Protein AF-A0A3M7BZ12-F1 (afdb_monomer_lite)

Foldseek 3Di:
DAFDDLVNLVVVLCQQCVDDPPPDDDDDPPDDDDDPDDDPPDPDDDDDDDDDDDDDDDDDDDDDDDPDPPPDPQDPDPPLDDDDPPDPADDAEEDPAADAAQDAEDPPPALPDDPDDPVRVVVCVVDPVNVVVVVVVVVVVPVPPPCPQVVCCVHPNSDNHDYDPDDDRSVRHHYHYKYKDFDLDPPDDQQDDDSVRRSRIDIVSVVCPSAAEAEQEEADPVSVVVSCVVDVVDVSNVVSCVVNVVHYDYHYDHDDPDPVVVVVCSVPVSVVVVVVPDD

pLDDT: mean 74.22, std 17.71, range [30.58, 94.88]

Structure (mmCIF, N/CA/C/O backbone):
data_AF-A0A3M7BZ12-F1
#
_entry.id   AF-A0A3M7BZ12-F1
#
loop_
_atom_site.group_PDB
_atom_site.id
_atom_site.type_symbol
_atom_site.label_atom_id
_atom_site.label_alt_id
_atom_site.label_comp_id
_atom_site.label_asym_id
_atom_site.label_entity_id
_atom_site.label_seq_id
_atom_site.pdbx_PDB_ins_code
_atom_site.Cartn_x
_atom_site.Cartn_y
_atom_site.Cartn_z
_atom_site.occupancy
_atom_site.B_iso_or_equiv
_atom_site.auth_seq_id
_atom_site.auth_comp_id
_atom_site.auth_asym_id
_atom_site.auth_atom_id
_atom_site.pdbx_PDB_model_num
ATOM 1 N N . MET A 1 1 ? -22.158 12.353 5.837 1.00 47.50 1 MET A N 1
ATOM 2 C CA . MET A 1 1 ? -23.001 11.159 5.522 1.00 47.50 1 MET A CA 1
ATOM 3 C C . MET A 1 1 ? -23.156 10.410 6.840 1.00 47.50 1 MET A C 1
ATOM 5 O O . MET A 1 1 ? -22.249 10.512 7.644 1.00 47.50 1 MET A O 1
ATOM 9 N N . LYS A 1 2 ? -24.249 9.694 7.149 1.00 61.34 2 LYS A N 1
ATOM 10 C CA . LYS A 1 2 ? -24.295 8.999 8.455 1.00 61.34 2 LYS A CA 1
ATOM 11 C C . LYS A 1 2 ? -23.168 7.961 8.545 1.00 61.34 2 LYS A C 1
ATOM 13 O O . LYS A 1 2 ? -23.045 7.116 7.660 1.00 61.34 2 LYS A O 1
ATOM 18 N N . ALA A 1 3 ? -22.378 8.051 9.610 1.00 69.38 3 ALA A N 1
ATOM 19 C CA . ALA A 1 3 ? -21.356 7.086 9.985 1.00 69.38 3 ALA A CA 1
ATOM 20 C C . ALA A 1 3 ? -21.934 5.652 10.022 1.00 69.38 3 ALA A C 1
ATOM 22 O O . ALA A 1 3 ? -23.037 5.462 10.549 1.00 69.38 3 ALA A O 1
ATOM 23 N N . PRO A 1 4 ? -21.250 4.636 9.458 1.00 80.25 4 PRO A N 1
ATOM 24 C CA . PRO A 1 4 ? -21.702 3.252 9.558 1.00 80.25 4 PRO A CA 1
ATOM 25 C C . PRO A 1 4 ? -21.693 2.792 11.020 1.00 80.25 4 PRO A C 1
ATOM 27 O O . PRO A 1 4 ? -20.746 3.049 11.758 1.00 80.25 4 PRO A O 1
ATOM 30 N N . SER A 1 5 ? -22.750 2.090 11.431 1.00 81.19 5 SER A N 1
ATOM 31 C CA . SER A 1 5 ? -22.861 1.562 12.791 1.00 81.19 5 SER A CA 1
ATOM 32 C C . SER A 1 5 ? -21.913 0.369 13.016 1.00 81.19 5 SER A C 1
ATOM 34 O O . SER A 1 5 ? -21.547 -0.318 12.051 1.00 81.19 5 SER A O 1
ATOM 36 N N . PRO A 1 6 ? -21.583 0.038 14.280 1.00 78.38 6 PRO A N 1
ATOM 37 C CA . PRO A 1 6 ? -20.809 -1.160 14.611 1.00 78.38 6 PRO A CA 1
ATOM 38 C C . PRO A 1 6 ? -21.401 -2.449 14.036 1.00 78.38 6 PRO A C 1
ATOM 40 O O . PRO A 1 6 ? -20.679 -3.322 13.554 1.00 78.38 6 PRO A O 1
ATOM 43 N N . LEU A 1 7 ? -22.733 -2.562 14.033 1.00 83.81 7 LEU A N 1
ATOM 44 C CA . LEU A 1 7 ? -23.439 -3.705 13.456 1.00 83.81 7 LEU A CA 1
ATOM 45 C C . LEU A 1 7 ? -23.235 -3.790 11.944 1.00 83.81 7 LEU A C 1
ATOM 47 O O . LEU A 1 7 ? -23.006 -4.882 11.432 1.00 83.81 7 LEU A O 1
ATOM 51 N N . THR A 1 8 ? -23.256 -2.656 11.239 1.00 84.31 8 THR A N 1
ATOM 52 C CA . THR A 1 8 ? -22.974 -2.615 9.799 1.00 84.31 8 THR A CA 1
ATOM 53 C C . THR A 1 8 ? -21.550 -3.082 9.507 1.00 84.31 8 THR A C 1
ATOM 55 O O . THR A 1 8 ? -21.347 -3.878 8.595 1.00 84.31 8 THR A O 1
ATOM 58 N N . LEU A 1 9 ? -20.562 -2.654 10.298 1.00 84.00 9 LEU A N 1
ATOM 59 C CA . LEU A 1 9 ? -19.168 -3.079 10.126 1.00 84.00 9 LEU A CA 1
ATOM 60 C C . LEU A 1 9 ? -18.967 -4.564 10.449 1.00 84.00 9 LEU A C 1
ATOM 62 O O . LEU A 1 9 ? -18.253 -5.259 9.727 1.00 84.00 9 LEU A O 1
ATOM 66 N N . ARG A 1 10 ? -19.637 -5.080 11.486 1.00 83.31 10 ARG A N 1
ATOM 67 C CA . ARG A 1 10 ? -19.644 -6.518 11.804 1.00 83.31 10 ARG A CA 1
ATOM 68 C C . ARG A 1 10 ? -20.321 -7.339 10.714 1.00 83.31 10 ARG A C 1
ATOM 70 O O . ARG A 1 10 ? -19.798 -8.388 10.355 1.00 83.31 10 ARG A O 1
ATOM 77 N N . ALA A 1 11 ? -21.426 -6.850 10.155 1.00 83.25 11 ALA A N 1
ATOM 78 C CA . ALA A 1 11 ? -22.093 -7.485 9.025 1.00 83.25 11 ALA A CA 1
ATOM 79 C C . ALA A 1 11 ? -21.182 -7.509 7.791 1.00 83.25 11 ALA A C 1
ATOM 81 O O . ALA A 1 11 ? -21.027 -8.557 7.175 1.00 83.25 11 ALA A O 1
ATOM 82 N N . LEU A 1 12 ? -20.509 -6.397 7.472 1.00 83.62 12 LEU A N 1
ATOM 83 C CA . LEU A 1 12 ? -19.523 -6.350 6.387 1.00 83.62 12 LEU A CA 1
ATOM 84 C C . LEU A 1 12 ? -18.381 -7.346 6.612 1.00 83.62 12 LEU A C 1
ATOM 86 O O . LEU A 1 12 ? -18.022 -8.077 5.693 1.00 83.62 12 LEU A O 1
ATOM 90 N N . ARG A 1 13 ? -17.847 -7.422 7.836 1.00 82.94 13 ARG A N 1
ATOM 91 C CA . ARG A 1 13 ? -16.830 -8.414 8.200 1.00 82.94 13 ARG A CA 1
ATOM 92 C C . ARG A 1 13 ? -17.346 -9.844 8.012 1.00 82.94 13 ARG A C 1
ATOM 94 O O . ARG A 1 13 ? -16.639 -10.642 7.414 1.00 82.94 13 ARG A O 1
ATOM 101 N N . ALA A 1 14 ? -18.550 -10.156 8.488 1.00 81.50 14 ALA A N 1
ATOM 102 C CA . ALA A 1 14 ? -19.138 -11.494 8.402 1.00 81.50 14 ALA A CA 1
ATOM 103 C C . ALA A 1 14 ? -19.461 -11.920 6.959 1.00 81.50 14 ALA A C 1
ATOM 105 O O . ALA A 1 14 ? -19.324 -13.090 6.625 1.00 81.50 14 ALA A O 1
ATOM 106 N N . LEU A 1 15 ? -19.851 -10.976 6.094 1.00 78.62 15 LEU A N 1
ATOM 107 C CA . LEU A 1 15 ? -20.085 -11.242 4.670 1.00 78.62 15 LEU A CA 1
ATOM 108 C C . LEU A 1 15 ? -18.802 -11.617 3.919 1.00 78.62 15 LEU A C 1
ATOM 110 O O . LEU A 1 15 ? -18.866 -12.358 2.945 1.00 78.62 15 LEU A O 1
ATOM 114 N N . VAL A 1 16 ? -17.658 -11.069 4.337 1.00 74.06 16 VAL A N 1
ATOM 115 C CA . VAL A 1 16 ? -16.357 -11.309 3.691 1.00 74.06 16 VAL A CA 1
ATOM 116 C C . VAL A 1 16 ? -15.634 -12.503 4.314 1.00 74.06 16 VAL A C 1
ATOM 118 O O . VAL A 1 16 ? -14.997 -13.275 3.607 1.00 74.06 16 VAL A O 1
ATOM 121 N N . TYR A 1 17 ? -15.735 -12.661 5.632 1.00 71.44 17 TYR A N 1
ATOM 122 C CA . TYR A 1 17 ? -15.081 -13.715 6.397 1.00 71.44 17 TYR A CA 1
ATOM 123 C C . TYR A 1 17 ? -16.142 -14.608 7.040 1.00 71.44 17 TYR A C 1
ATOM 125 O O . TYR A 1 17 ? -16.476 -14.438 8.214 1.00 71.44 17 TYR A O 1
ATOM 133 N N . THR A 1 18 ? -16.672 -15.552 6.265 1.00 67.19 18 THR A N 1
ATOM 134 C CA . THR A 1 18 ? -17.693 -16.505 6.731 1.00 67.19 18 THR A CA 1
ATOM 135 C C . THR A 1 18 ? -17.151 -17.497 7.761 1.00 67.19 18 THR A C 1
ATOM 137 O O . THR A 1 18 ? -17.911 -17.989 8.590 1.00 67.19 18 THR A O 1
ATOM 140 N N . ASP A 1 19 ? -15.835 -17.733 7.750 1.00 57.03 19 ASP A N 1
ATOM 141 C CA . ASP A 1 19 ? -15.213 -18.881 8.424 1.00 57.03 19 ASP A CA 1
ATOM 142 C C . ASP A 1 19 ? -14.366 -18.500 9.650 1.00 57.03 19 ASP A C 1
ATOM 144 O O . ASP A 1 19 ? -13.760 -19.365 10.283 1.00 57.03 19 ASP A O 1
ATOM 148 N N . LEU A 1 20 ? -14.282 -17.213 10.013 1.00 51.22 20 LEU A N 1
ATOM 149 C CA . LEU A 1 20 ? -13.516 -16.819 11.198 1.00 51.22 20 LEU A CA 1
ATOM 150 C C . LEU A 1 20 ? -14.304 -17.163 12.471 1.00 51.22 20 LEU A C 1
ATOM 152 O O . LEU A 1 20 ? -15.417 -16.656 12.636 1.00 51.22 20 LEU A O 1
ATOM 156 N N . PRO A 1 21 ? -13.734 -17.946 13.408 1.00 46.47 21 PRO A N 1
ATOM 157 C CA . PRO A 1 21 ? -14.383 -18.219 14.679 1.00 46.47 21 PRO A CA 1
ATOM 158 C C . PRO A 1 21 ? -14.509 -16.903 15.445 1.00 46.47 21 PRO A C 1
ATOM 160 O O . PRO A 1 21 ? -13.528 -16.320 15.909 1.00 46.47 21 PRO A O 1
ATOM 163 N N . THR A 1 22 ? -15.732 -16.398 15.556 1.00 47.81 22 THR A N 1
ATOM 164 C CA . THR A 1 22 ? -16.053 -15.292 16.447 1.00 47.81 22 THR A CA 1
ATOM 165 C C . THR A 1 22 ? -15.786 -15.759 17.873 1.00 47.81 22 THR A C 1
ATOM 167 O O . THR A 1 22 ? -16.507 -16.591 18.419 1.00 47.81 22 THR A O 1
ATOM 170 N N . THR A 1 23 ? -14.744 -15.215 18.501 1.00 49.03 23 THR A N 1
ATOM 171 C CA . THR A 1 23 ? -14.513 -15.301 19.946 1.00 49.03 23 THR A CA 1
ATOM 172 C C . THR A 1 23 ? -15.589 -14.504 20.680 1.00 49.03 23 THR A C 1
ATOM 174 O O . THR A 1 23 ? -15.371 -13.417 21.203 1.00 49.03 23 THR A O 1
ATOM 177 N N . SER A 1 24 ? -16.802 -15.036 20.690 1.00 44.50 24 SER A N 1
ATOM 178 C CA . SER A 1 24 ? -17.831 -14.686 21.652 1.00 44.50 24 SER A CA 1
ATOM 179 C C . SER A 1 24 ? -18.743 -15.890 21.780 1.00 44.50 24 SER A C 1
ATOM 181 O O . SER A 1 24 ? -19.452 -16.277 20.854 1.00 44.50 24 SER A O 1
ATOM 183 N N . SER A 1 25 ? -18.652 -16.525 22.940 1.00 48.59 25 SER A N 1
ATOM 184 C CA . SER A 1 25 ? -19.522 -17.598 23.377 1.00 48.59 25 SER A CA 1
ATOM 185 C C . SER A 1 25 ? -20.992 -17.259 23.119 1.00 48.59 25 SER A C 1
ATOM 187 O O . SER A 1 25 ? -21.563 -16.397 23.786 1.00 48.59 25 SER A O 1
ATOM 189 N N . ARG A 1 26 ? -21.604 -17.985 22.189 1.00 34.94 26 ARG A N 1
ATOM 190 C CA . ARG A 1 26 ? -22.869 -18.707 22.365 1.00 34.94 26 ARG A CA 1
ATOM 191 C C . ARG A 1 26 ? -23.028 -19.596 21.143 1.00 34.94 26 ARG A C 1
ATOM 193 O O . ARG A 1 26 ? -23.196 -19.118 20.028 1.00 34.94 26 ARG A O 1
ATOM 200 N N . GLN A 1 27 ? -22.914 -20.897 21.378 1.00 43.47 27 GLN A N 1
ATOM 201 C CA . GLN A 1 27 ? -23.307 -21.926 20.432 1.00 43.47 27 GLN A CA 1
ATOM 202 C C . GLN A 1 27 ? -24.746 -21.647 19.988 1.00 43.47 27 GLN A C 1
ATOM 204 O O . GLN A 1 27 ? -25.691 -21.903 20.726 1.00 43.47 27 GLN A O 1
ATOM 209 N N . CYS A 1 28 ? -24.901 -21.133 18.777 1.00 30.58 28 CYS A N 1
ATOM 210 C CA . CYS A 1 28 ? -26.073 -21.398 17.968 1.00 30.58 28 CYS A CA 1
ATOM 211 C C . CYS A 1 28 ? -25.547 -22.096 16.722 1.00 30.58 28 CYS A C 1
ATOM 213 O O . CYS A 1 28 ? -24.972 -21.469 15.836 1.00 30.58 28 CYS A O 1
ATOM 215 N N . LEU A 1 29 ? -25.707 -23.417 16.708 1.00 41.47 29 LEU A N 1
ATOM 216 C CA . LEU A 1 29 ? -25.676 -24.228 15.502 1.00 41.47 29 LEU A CA 1
ATOM 217 C C . LEU A 1 29 ? -26.678 -23.622 14.515 1.00 41.47 29 LEU A C 1
ATOM 219 O O . LEU A 1 29 ? -27.877 -23.868 14.616 1.00 41.47 29 LEU A O 1
ATOM 223 N N . ILE A 1 30 ? -26.201 -22.810 13.578 1.00 39.38 30 ILE A N 1
ATOM 224 C CA . ILE A 1 30 ? -26.959 -22.518 12.368 1.00 39.38 30 ILE A CA 1
ATOM 225 C C . ILE A 1 30 ? -26.304 -23.347 11.284 1.00 39.38 30 ILE A C 1
ATOM 227 O O . ILE A 1 30 ? -25.284 -22.986 10.703 1.00 39.38 30 ILE A O 1
ATOM 231 N N . ASN A 1 31 ? -26.895 -24.521 11.098 1.00 35.16 31 ASN A N 1
ATOM 232 C CA . ASN A 1 31 ? -26.614 -25.406 9.993 1.00 35.16 31 ASN A CA 1
ATOM 233 C C . ASN A 1 31 ? -26.636 -24.620 8.682 1.00 35.16 31 ASN A C 1
ATOM 235 O O . ASN A 1 31 ? -27.568 -23.875 8.377 1.00 35.16 31 ASN A O 1
ATOM 239 N N . HIS A 1 32 ? -25.594 -24.859 7.900 1.00 47.25 32 HIS A N 1
ATOM 240 C CA . HIS A 1 32 ? -25.535 -24.610 6.476 1.00 47.25 32 HIS A CA 1
ATOM 241 C C . HIS A 1 32 ? -26.831 -25.120 5.824 1.00 47.25 32 HIS A C 1
ATOM 243 O O . HIS A 1 32 ? -27.088 -26.318 5.839 1.00 47.25 32 HIS A O 1
ATOM 249 N N . THR A 1 33 ? -27.676 -24.216 5.329 1.00 46.12 33 THR A N 1
ATOM 250 C CA . THR A 1 33 ? -28.616 -24.371 4.200 1.00 46.12 33 THR A CA 1
ATOM 251 C C . THR A 1 33 ? -29.637 -23.234 4.247 1.00 46.12 33 THR A C 1
ATOM 253 O O . THR A 1 33 ? -30.744 -23.407 4.735 1.00 46.12 33 THR A O 1
ATOM 256 N N . GLN A 1 34 ? -29.327 -22.079 3.655 1.00 41.38 34 GLN A N 1
ATOM 257 C CA . GLN A 1 34 ? -30.376 -21.314 2.980 1.00 41.38 34 GLN A CA 1
ATOM 258 C C . GLN A 1 34 ? -29.872 -20.819 1.632 1.00 41.38 34 GLN A C 1
ATOM 260 O O . GLN A 1 34 ? -29.110 -19.866 1.504 1.00 41.38 34 GLN A O 1
ATOM 265 N N . ARG A 1 35 ? -30.342 -21.529 0.605 1.00 41.94 35 ARG A N 1
ATOM 266 C CA . ARG A 1 35 ? -30.528 -21.008 -0.741 1.00 41.94 35 ARG A CA 1
ATOM 267 C C . ARG A 1 35 ? -31.272 -19.677 -0.620 1.00 41.94 35 ARG A C 1
ATOM 269 O O . ARG A 1 35 ? -32.469 -19.679 -0.351 1.00 41.94 35 ARG A O 1
ATOM 276 N N . HIS A 1 36 ? -30.609 -18.553 -0.862 1.00 37.19 36 HIS A N 1
ATOM 277 C CA . HIS A 1 36 ? -31.326 -17.330 -1.205 1.00 37.19 36 HIS A CA 1
ATOM 278 C C . HIS A 1 36 ? -31.567 -17.318 -2.713 1.00 37.19 36 HIS A C 1
ATOM 280 O O . HIS A 1 36 ? -30.886 -16.663 -3.496 1.00 37.19 36 HIS A O 1
ATOM 286 N N . SER A 1 37 ? -32.564 -18.104 -3.114 1.00 36.19 37 SER A N 1
ATOM 287 C CA . SER A 1 37 ? -33.306 -17.901 -4.349 1.00 36.19 37 SER A CA 1
ATOM 288 C C . SER A 1 37 ? -34.006 -16.544 -4.277 1.00 36.19 37 SER A C 1
ATOM 290 O O . SER A 1 37 ? -34.982 -16.387 -3.545 1.00 36.19 37 SER A O 1
ATOM 292 N N . TYR A 1 38 ? -33.524 -15.564 -5.039 1.00 40.31 38 TYR A N 1
ATOM 293 C CA . TYR A 1 38 ? -34.300 -14.364 -5.333 1.00 40.31 38 TYR A CA 1
ATOM 294 C C . TYR A 1 38 ? -35.165 -14.651 -6.556 1.00 40.31 38 TYR A C 1
ATOM 296 O O . TYR A 1 38 ? -34.686 -14.676 -7.688 1.00 40.31 38 TYR A O 1
ATOM 304 N N . ALA A 1 39 ? -36.450 -14.898 -6.308 1.00 35.44 39 ALA A N 1
ATOM 305 C CA . ALA A 1 39 ? -37.468 -14.885 -7.341 1.00 35.44 39 ALA A CA 1
ATOM 306 C C . ALA A 1 39 ? -37.507 -13.486 -7.970 1.00 35.44 39 ALA A C 1
ATOM 308 O O . ALA A 1 39 ? -37.841 -12.501 -7.309 1.00 35.44 39 ALA A O 1
ATOM 309 N N . SER A 1 40 ? -37.167 -13.389 -9.253 1.00 37.59 40 SER A N 1
ATOM 310 C CA . SER A 1 40 ? -37.515 -12.229 -10.061 1.00 37.59 40 SER A CA 1
ATOM 311 C C . SER A 1 40 ? -39.037 -12.195 -10.182 1.00 37.59 40 SER A C 1
ATOM 313 O O . SER A 1 40 ? -39.612 -12.974 -10.941 1.00 37.59 40 SER A O 1
ATOM 315 N N . GLN A 1 41 ? -39.707 -11.315 -9.439 1.00 40.19 41 GLN A N 1
ATOM 316 C CA . GLN A 1 41 ? -41.067 -10.936 -9.802 1.00 40.19 41 GLN A CA 1
ATOM 317 C C . GLN A 1 41 ? -40.970 -10.129 -11.096 1.00 40.19 41 GLN A C 1
ATOM 319 O O . GLN A 1 41 ? -40.638 -8.946 -11.099 1.00 40.19 41 GLN A O 1
ATOM 324 N N . THR A 1 42 ? -41.196 -10.801 -12.218 1.00 39.94 42 THR A N 1
ATOM 325 C CA . THR A 1 42 ? -41.541 -10.164 -13.482 1.00 39.94 42 THR A CA 1
ATOM 326 C C . THR A 1 42 ? -42.908 -9.500 -13.302 1.00 39.94 42 THR A C 1
ATOM 328 O O . THR A 1 42 ? -43.877 -10.193 -12.986 1.00 39.94 42 THR A O 1
ATOM 331 N N . PRO A 1 43 ? -43.053 -8.174 -13.476 1.00 40.84 43 PRO A N 1
ATOM 332 C CA . PRO A 1 43 ? -44.378 -7.580 -13.476 1.00 40.84 43 PRO A CA 1
ATOM 333 C C . PRO A 1 43 ? -45.093 -8.000 -14.764 1.00 40.84 43 PRO A C 1
ATOM 335 O O . PRO A 1 43 ? -44.758 -7.560 -15.866 1.00 40.84 43 PRO A O 1
ATOM 338 N N . ALA A 1 44 ? -46.081 -8.882 -14.618 1.00 37.19 44 ALA A N 1
ATOM 339 C CA . ALA A 1 44 ? -47.023 -9.217 -15.670 1.00 37.19 44 ALA A CA 1
ATOM 340 C C . ALA A 1 44 ? -47.790 -7.952 -16.092 1.00 37.19 44 ALA A C 1
ATOM 342 O O . ALA A 1 44 ? -48.414 -7.274 -15.273 1.00 37.19 44 ALA A O 1
ATOM 343 N N . LYS A 1 45 ? -47.740 -7.638 -17.391 1.00 37.41 45 LYS A N 1
ATOM 344 C CA . LYS A 1 45 ? -48.552 -6.608 -18.050 1.00 37.41 45 LYS A CA 1
ATOM 345 C C . LYS A 1 45 ? -50.034 -6.861 -17.761 1.00 37.41 45 LYS A C 1
ATOM 347 O O . LYS A 1 45 ? -50.649 -7.724 -18.382 1.00 37.41 45 LYS A O 1
ATOM 352 N N . ARG A 1 46 ? -50.632 -6.062 -16.877 1.00 37.00 46 ARG A N 1
ATOM 353 C CA . ARG A 1 46 ? -52.089 -5.952 -16.772 1.00 37.00 46 ARG A CA 1
ATOM 354 C C . ARG A 1 46 ? -52.571 -4.985 -17.851 1.00 37.00 46 ARG A C 1
ATOM 356 O O . ARG A 1 46 ? -52.493 -3.772 -17.693 1.00 37.00 46 ARG A O 1
ATOM 363 N N . GLN A 1 47 ? -53.032 -5.541 -18.968 1.00 44.62 47 GLN A N 1
ATOM 364 C CA . GLN A 1 47 ? -53.828 -4.815 -19.952 1.00 44.62 47 GLN A CA 1
ATOM 365 C C . GLN A 1 47 ? -55.143 -4.380 -19.295 1.00 44.62 47 GLN A C 1
ATOM 367 O O . GLN A 1 47 ? -55.945 -5.217 -18.888 1.00 44.62 47 GLN A O 1
ATOM 372 N N . GLN A 1 48 ? -55.369 -3.073 -19.203 1.00 46.31 48 GLN A N 1
ATOM 373 C CA . GLN A 1 48 ? -56.709 -2.508 -19.077 1.00 46.31 48 GLN A CA 1
ATOM 374 C C . GLN A 1 48 ? -56.835 -1.373 -20.088 1.00 46.31 48 GLN A C 1
ATOM 376 O O . GLN A 1 48 ? -56.378 -0.254 -19.873 1.00 46.31 48 GLN A O 1
ATOM 381 N N . GLN A 1 49 ? -57.430 -1.714 -21.229 1.00 38.28 49 GLN A N 1
ATOM 382 C CA . GLN A 1 49 ? -58.019 -0.763 -22.157 1.00 38.28 49 GLN A CA 1
ATOM 383 C C . GLN A 1 49 ? -59.284 -0.186 -21.510 1.00 38.28 49 GLN A C 1
ATOM 385 O O . GLN A 1 49 ? -60.184 -0.934 -21.128 1.00 38.28 49 GLN A O 1
ATOM 390 N N . ARG A 1 50 ? -59.376 1.142 -21.424 1.00 36.22 50 ARG A N 1
ATOM 391 C CA . ARG A 1 50 ? -60.655 1.859 -21.357 1.00 36.22 50 ARG A CA 1
ATOM 392 C C . ARG A 1 50 ? -60.600 3.073 -22.276 1.00 36.22 50 ARG A C 1
ATOM 394 O O . ARG A 1 50 ? -59.589 3.759 -22.380 1.00 36.22 50 ARG A O 1
ATOM 401 N N . THR A 1 51 ? -61.695 3.236 -22.995 1.00 37.28 51 THR A N 1
ATOM 402 C CA . THR A 1 51 ? -61.895 4.020 -24.210 1.00 37.28 51 THR A CA 1
ATOM 403 C C . THR A 1 51 ? -62.297 5.479 -23.950 1.00 37.28 51 THR A C 1
ATOM 405 O O . THR A 1 51 ? -63.071 5.761 -23.042 1.00 37.28 51 THR A O 1
ATOM 408 N N . SER A 1 52 ? -61.813 6.353 -24.847 1.00 42.59 52 SER A N 1
ATOM 409 C CA . SER A 1 52 ? -62.418 7.578 -25.424 1.00 42.59 52 SER A CA 1
ATOM 410 C C . SER A 1 52 ? -62.844 8.779 -24.553 1.00 42.59 52 SER A C 1
ATOM 412 O O . SER A 1 52 ? -63.897 8.745 -23.922 1.00 42.59 52 SER A O 1
ATOM 414 N N . LYS A 1 53 ? -62.149 9.920 -24.744 1.00 42.75 53 LYS A N 1
ATOM 415 C CA . LYS A 1 53 ? -62.691 11.204 -25.277 1.00 42.75 53 LYS A CA 1
ATOM 416 C C . LYS A 1 53 ? -61.525 12.163 -25.641 1.00 42.75 53 LYS A C 1
ATOM 418 O O . LYS A 1 53 ? -60.563 12.187 -24.876 1.00 42.75 53 LYS A O 1
ATOM 423 N N . PRO A 1 54 ? -61.547 12.930 -26.755 1.00 49.00 54 PRO A N 1
ATOM 424 C CA . PRO A 1 54 ? -60.421 13.790 -27.127 1.00 49.00 54 PRO A CA 1
ATOM 425 C C . PRO A 1 54 ? -60.553 15.194 -26.515 1.00 49.00 54 PRO A C 1
ATOM 427 O O . PRO A 1 54 ? -61.607 15.822 -26.613 1.00 49.00 54 PRO A O 1
ATOM 430 N N . ALA A 1 55 ? -59.477 15.687 -25.901 1.00 54.94 55 ALA A N 1
ATOM 431 C CA . ALA A 1 55 ? -59.322 17.083 -25.486 1.00 54.94 55 ALA A CA 1
ATOM 432 C C . ALA A 1 55 ? -58.441 17.839 -26.509 1.00 54.94 55 ALA A C 1
ATOM 434 O O . ALA A 1 55 ? -57.574 17.212 -27.126 1.00 54.94 55 ALA A O 1
ATOM 435 N N . PRO A 1 56 ? -58.667 19.150 -26.724 1.00 61.62 56 PRO A N 1
ATOM 436 C CA . PRO A 1 56 ? -57.985 19.933 -27.757 1.00 61.62 56 PRO A CA 1
ATOM 437 C C . PRO A 1 56 ? -56.483 20.118 -27.462 1.00 61.62 56 PRO A C 1
ATOM 439 O O . PRO A 1 56 ? -56.080 20.087 -26.296 1.00 61.62 56 PRO A O 1
ATOM 442 N N . PRO A 1 57 ? -55.641 20.312 -28.496 1.00 60.25 57 PRO A N 1
ATOM 443 C CA . PRO A 1 57 ? -54.195 20.396 -28.320 1.00 60.25 57 PRO A CA 1
ATOM 444 C C . PRO A 1 57 ? -53.783 21.713 -27.631 1.00 60.25 57 PRO A C 1
ATOM 446 O O . PRO A 1 57 ? -54.263 22.777 -28.027 1.00 60.25 57 PRO A O 1
ATOM 449 N N . PRO A 1 58 ? -52.873 21.684 -26.638 1.00 60.09 58 PRO A N 1
ATOM 450 C CA . PRO A 1 58 ? -52.231 22.893 -26.134 1.00 60.09 58 PRO A CA 1
ATOM 451 C C . PRO A 1 58 ? -51.161 23.423 -27.117 1.00 60.09 58 PRO A C 1
ATOM 453 O O . PRO A 1 58 ? -50.613 22.658 -27.915 1.00 60.09 58 PRO A O 1
ATOM 456 N N . PRO A 1 59 ? -50.864 24.735 -27.078 1.00 44.31 59 PRO A N 1
ATOM 457 C CA . PRO A 1 59 ? -50.073 25.435 -28.089 1.00 44.31 59 PRO A CA 1
ATOM 458 C C . PRO A 1 59 ? -48.589 25.043 -28.101 1.00 44.31 59 PRO A C 1
ATOM 460 O O . PRO A 1 59 ? -47.952 24.892 -27.057 1.00 44.31 59 PRO A O 1
ATOM 463 N N . ASN A 1 60 ? -48.035 24.960 -29.316 1.00 49.47 60 ASN A N 1
ATOM 464 C CA . ASN A 1 60 ? -46.609 24.800 -29.598 1.00 49.47 60 ASN A CA 1
ATOM 465 C C . ASN A 1 60 ? -45.789 25.889 -28.893 1.00 49.47 60 ASN A C 1
ATOM 467 O O . ASN A 1 60 ? -45.716 27.027 -29.349 1.00 49.47 60 ASN A O 1
ATOM 471 N N . THR A 1 61 ? -45.109 25.514 -27.814 1.00 45.22 61 THR A N 1
ATOM 472 C CA . THR A 1 61 ? -43.967 26.263 -27.293 1.00 45.22 61 THR A CA 1
ATOM 473 C C . THR A 1 61 ? -42.738 25.377 -27.426 1.00 45.22 61 THR A C 1
ATOM 475 O O . THR A 1 61 ? -42.424 24.533 -26.592 1.00 45.22 61 THR A O 1
ATOM 478 N N . SER A 1 62 ? -42.058 25.536 -28.557 1.00 52.03 62 SER A N 1
ATOM 479 C CA . SER A 1 62 ? -40.783 24.900 -28.854 1.00 52.03 62 SER A CA 1
ATOM 480 C C . SER A 1 62 ? -39.694 25.467 -27.939 1.00 52.03 62 SER A C 1
ATOM 482 O O . SER A 1 62 ? -39.073 26.483 -28.249 1.00 52.03 62 SER A O 1
ATOM 484 N N . LYS A 1 63 ? -39.435 24.798 -26.815 1.00 49.25 63 LYS A N 1
ATOM 485 C CA . LYS A 1 63 ? -38.102 24.799 -26.203 1.00 49.25 63 LYS A CA 1
ATOM 486 C C . LYS A 1 63 ? -37.433 23.471 -26.565 1.00 49.25 63 LYS A C 1
ATOM 488 O O . LYS A 1 63 ? -37.999 22.430 -26.232 1.00 49.25 63 LYS A O 1
ATOM 493 N N . PRO A 1 64 ? -36.272 23.468 -27.246 1.00 48.06 64 PRO A N 1
ATOM 494 C CA . PRO A 1 64 ? -35.539 22.235 -27.494 1.00 48.06 64 PRO A CA 1
ATOM 495 C C . PRO A 1 64 ? -35.147 21.619 -26.149 1.00 48.06 64 PRO A C 1
ATOM 497 O O . PRO A 1 64 ? -34.477 22.262 -25.340 1.00 48.06 64 PRO A O 1
ATOM 500 N N . ALA A 1 65 ? -35.597 20.393 -25.894 1.00 57.06 65 ALA A N 1
ATOM 501 C CA . ALA A 1 65 ? -35.119 19.621 -24.758 1.00 57.06 65 ALA A CA 1
ATOM 502 C C . ALA A 1 65 ? -33.611 19.358 -24.933 1.00 57.06 65 ALA A C 1
ATOM 504 O O . ALA A 1 65 ? -33.177 19.090 -26.060 1.00 57.06 65 ALA A O 1
ATOM 505 N N . PRO A 1 66 ? -32.801 19.421 -23.860 1.00 62.56 66 PRO A N 1
ATOM 506 C CA . PRO A 1 66 ? -31.414 18.982 -23.933 1.00 62.56 66 PRO A CA 1
ATOM 507 C C . PRO A 1 66 ? -31.378 17.525 -24.422 1.00 62.56 66 PRO A C 1
ATOM 509 O O . PRO A 1 66 ? -32.252 16.738 -24.039 1.00 62.56 66 PRO A O 1
ATOM 512 N N . PRO A 1 67 ? -30.415 17.152 -25.284 1.00 65.88 67 PRO A N 1
ATOM 513 C CA . PRO A 1 67 ? -30.342 15.792 -25.794 1.00 65.88 67 PRO A CA 1
ATOM 514 C C . PRO A 1 67 ? -30.235 14.806 -24.620 1.00 65.88 67 PRO A C 1
ATOM 516 O O . PRO A 1 67 ? -29.548 15.104 -23.636 1.00 65.88 67 PRO A O 1
ATOM 519 N N . PRO A 1 68 ? -30.907 13.640 -24.689 1.00 57.50 68 PRO A N 1
ATOM 520 C CA . PRO A 1 68 ? -30.798 12.633 -23.645 1.00 57.50 68 PRO A CA 1
ATOM 521 C C . PRO A 1 68 ? -29.323 12.249 -23.462 1.00 57.50 68 PRO A C 1
ATOM 523 O O . PRO A 1 68 ? -28.587 12.193 -24.455 1.00 57.50 68 PRO A O 1
ATOM 526 N N . PRO A 1 69 ? -28.869 11.975 -22.225 1.00 54.28 69 PRO A N 1
ATOM 527 C CA . PRO A 1 69 ? -27.505 11.530 -21.997 1.00 54.28 69 PRO A CA 1
ATOM 528 C C . PRO A 1 69 ? -27.287 10.255 -22.808 1.00 54.28 69 PRO A C 1
ATOM 530 O O . PRO A 1 69 ? -27.895 9.217 -22.545 1.00 54.28 69 PRO A O 1
ATOM 533 N N . VAL A 1 70 ? -26.451 10.356 -23.842 1.00 54.03 70 VAL A N 1
ATOM 534 C CA . VAL A 1 70 ? -26.081 9.223 -24.686 1.00 54.03 70 VAL A CA 1
ATOM 535 C C . VAL A 1 70 ? -25.411 8.210 -23.768 1.00 54.03 70 VAL A C 1
ATOM 537 O O . VAL A 1 70 ? -24.284 8.432 -23.322 1.00 54.03 70 VAL A O 1
ATOM 540 N N . PHE A 1 71 ? -26.104 7.116 -23.450 1.00 50.19 71 PHE A N 1
ATOM 541 C CA . PHE A 1 71 ? -25.513 6.005 -22.719 1.00 50.19 71 PHE A CA 1
ATOM 542 C C . PHE A 1 71 ? -24.430 5.393 -23.608 1.00 50.19 71 PHE A C 1
ATOM 544 O O . PHE A 1 71 ? -24.706 4.632 -24.535 1.00 50.19 71 PHE A O 1
ATOM 551 N N . ARG A 1 72 ? -23.182 5.801 -23.372 1.00 50.00 72 ARG A N 1
ATOM 552 C CA . ARG A 1 72 ? -22.012 5.235 -24.039 1.00 50.00 72 ARG A CA 1
ATOM 553 C C . ARG A 1 72 ? -21.581 4.011 -23.230 1.00 50.00 72 ARG A C 1
ATOM 555 O O . ARG A 1 72 ? -21.425 4.142 -22.015 1.00 50.00 72 ARG A O 1
ATOM 562 N N . PRO A 1 73 ? -21.396 2.837 -23.859 1.00 46.94 73 PRO A N 1
ATOM 563 C CA . PRO A 1 73 ? -20.979 1.638 -23.146 1.00 46.94 73 PRO A CA 1
ATOM 564 C C . PRO A 1 73 ? -19.665 1.904 -22.408 1.00 46.94 73 PRO A C 1
ATOM 566 O O . PRO A 1 73 ? -18.727 2.477 -22.970 1.00 46.94 73 PRO A O 1
ATOM 569 N N . THR A 1 74 ? -19.611 1.511 -21.138 1.00 50.25 74 THR A N 1
ATOM 570 C CA . THR A 1 74 ? -18.424 1.656 -20.297 1.00 50.25 74 THR A CA 1
ATOM 571 C C . THR A 1 74 ? -17.283 0.859 -20.932 1.00 50.25 74 THR A C 1
ATOM 573 O O . THR A 1 74 ? -17.447 -0.344 -21.151 1.00 50.25 74 THR A O 1
ATOM 576 N N . PRO A 1 75 ? -16.134 1.478 -21.261 1.00 49.19 75 PRO A N 1
ATOM 577 C CA . P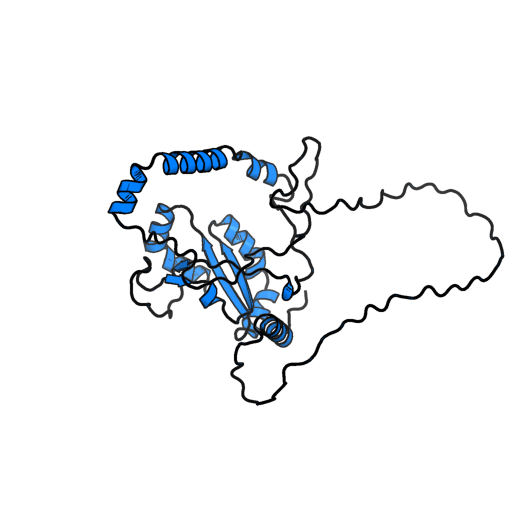RO A 1 75 ? -15.026 0.750 -21.864 1.00 49.19 75 PRO A CA 1
ATOM 578 C C . PRO A 1 75 ? -14.571 -0.366 -20.913 1.00 49.19 75 PRO A C 1
ATOM 580 O O . PRO A 1 75 ? -14.207 -0.129 -19.761 1.00 49.19 75 PRO A O 1
ATOM 583 N N . SER A 1 76 ? -14.641 -1.608 -21.389 1.00 38.97 76 SER A N 1
ATOM 584 C CA . SER A 1 76 ? -14.186 -2.791 -20.666 1.00 38.97 76 SER A CA 1
ATOM 585 C C . SER A 1 76 ? -12.733 -3.070 -21.051 1.00 38.97 76 SER A C 1
ATOM 587 O O . SER A 1 76 ? -12.460 -3.597 -22.121 1.00 38.97 76 SER A O 1
ATOM 589 N N . GLY A 1 77 ? -11.784 -2.727 -20.177 1.00 48.44 77 GLY A N 1
ATOM 590 C CA . GLY A 1 77 ? -10.366 -3.079 -20.345 1.00 48.44 77 GLY A CA 1
ATOM 591 C C . GLY A 1 77 ? -9.437 -2.245 -19.455 1.00 48.44 77 GLY A C 1
ATOM 592 O O . GLY A 1 77 ? -9.936 -1.385 -18.734 1.00 48.44 77 GLY A O 1
ATOM 593 N N . PRO A 1 78 ? -8.117 -2.506 -19.458 1.00 44.94 78 PRO A N 1
ATOM 594 C CA . PRO A 1 78 ? -7.112 -1.605 -18.884 1.00 44.94 78 PRO A CA 1
ATOM 595 C C . PRO A 1 78 ? -6.890 -0.351 -19.750 1.00 44.94 78 PRO A C 1
ATOM 597 O O . PRO A 1 78 ? -6.254 0.601 -19.306 1.00 44.94 78 PRO A O 1
ATOM 600 N N . ASP A 1 79 ? -7.429 -0.339 -20.973 1.00 45.91 79 ASP A N 1
ATOM 601 C CA . ASP A 1 79 ? -7.452 0.823 -21.858 1.00 45.91 79 ASP A CA 1
ATOM 602 C C . ASP A 1 79 ? -8.674 1.682 -21.498 1.00 45.91 79 ASP A C 1
ATOM 604 O O . ASP A 1 79 ? -9.752 1.607 -22.093 1.00 45.91 79 ASP A O 1
ATOM 608 N N . LEU A 1 80 ? -8.519 2.465 -20.434 1.00 53.69 80 LEU A N 1
ATOM 609 C CA . LEU A 1 80 ? -9.381 3.611 -20.178 1.00 53.69 80 LEU A CA 1
ATOM 610 C C . LEU A 1 80 ? -9.309 4.492 -21.424 1.00 53.69 80 LEU A C 1
ATOM 612 O O . LEU A 1 80 ? -8.224 4.935 -21.786 1.00 53.69 80 LEU A O 1
ATOM 616 N N . ARG A 1 81 ? -10.449 4.621 -22.115 1.00 52.12 81 ARG A N 1
ATOM 617 C CA . ARG A 1 81 ? -10.678 5.335 -23.383 1.00 52.12 81 ARG A CA 1
ATOM 618 C C . ARG A 1 81 ? -9.474 6.185 -23.830 1.00 52.12 81 ARG A C 1
ATOM 620 O O . ARG A 1 81 ? -9.243 7.253 -23.271 1.00 52.12 81 ARG A O 1
ATOM 627 N N . LYS A 1 82 ? -8.739 5.737 -24.859 1.00 53.97 82 LYS A N 1
ATOM 628 C CA . LYS A 1 82 ? -7.750 6.587 -25.543 1.00 53.97 82 LYS A CA 1
ATOM 629 C C . LYS A 1 82 ? -8.456 7.861 -26.007 1.00 53.97 82 LYS A C 1
ATOM 631 O O . LYS A 1 82 ? -9.428 7.767 -26.759 1.00 53.97 82 LYS A O 1
ATOM 636 N N . LYS A 1 83 ? -7.982 9.016 -25.526 1.00 54.38 83 LYS A N 1
ATOM 637 C CA . LYS A 1 83 ? -8.419 10.340 -25.977 1.00 54.38 83 LYS A CA 1
ATOM 638 C C .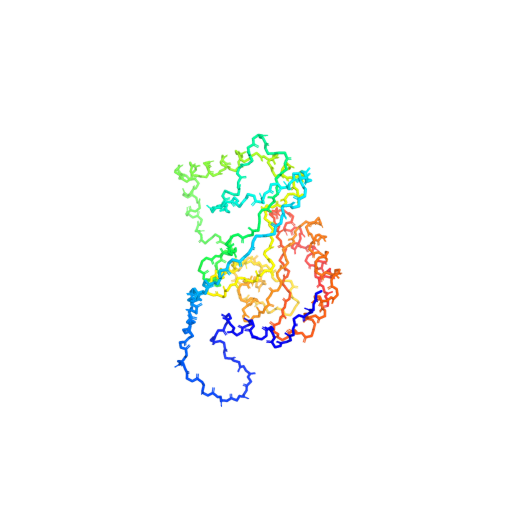 LYS A 1 83 ? -8.331 10.370 -27.502 1.00 54.38 83 LYS A C 1
ATOM 640 O O . LYS A 1 83 ? -7.278 10.043 -28.052 1.00 54.38 83 LYS A O 1
ATOM 645 N N . ARG A 1 84 ? -9.431 10.712 -28.170 1.00 58.25 84 ARG A N 1
ATOM 646 C CA . ARG A 1 84 ? -9.374 11.123 -29.576 1.00 58.25 84 ARG A CA 1
ATOM 647 C C . ARG A 1 84 ? -9.020 12.604 -29.615 1.00 58.25 84 ARG A C 1
ATOM 649 O O . ARG A 1 84 ? -9.268 13.329 -28.647 1.00 58.25 84 ARG A O 1
ATOM 656 N N . ASP A 1 85 ? -8.411 13.047 -30.704 1.00 55.03 85 ASP A N 1
ATOM 657 C CA . ASP A 1 85 ? -7.972 14.439 -30.831 1.00 55.03 85 ASP A CA 1
ATOM 658 C C . ASP A 1 85 ? -9.138 15.429 -30.624 1.00 55.03 85 ASP A C 1
ATOM 660 O O . ASP A 1 85 ? -8.926 16.489 -30.042 1.00 55.03 85 ASP A O 1
ATOM 664 N N . ASP A 1 86 ? -10.373 14.988 -30.893 1.00 56.19 86 ASP A N 1
ATOM 665 C CA . ASP A 1 86 ? -11.624 15.757 -30.800 1.00 56.19 86 ASP A CA 1
ATOM 666 C C . ASP A 1 86 ? -12.283 15.821 -29.399 1.00 56.19 86 ASP A C 1
ATOM 668 O O . ASP A 1 86 ? -13.325 16.458 -29.238 1.00 56.19 86 ASP A O 1
ATOM 672 N N . ASP A 1 87 ? -11.759 15.130 -28.376 1.00 61.09 87 ASP A N 1
ATOM 673 C CA . ASP A 1 87 ? -12.356 15.169 -27.029 1.00 61.09 87 ASP A CA 1
ATOM 674 C C . ASP A 1 87 ? -11.890 16.447 -26.275 1.00 61.09 87 ASP A C 1
ATOM 676 O O . ASP A 1 87 ? -10.772 16.480 -25.748 1.00 61.09 87 ASP A O 1
ATOM 680 N N . GLU A 1 88 ? -12.743 17.485 -26.224 1.00 63.03 88 GLU A N 1
ATOM 681 C CA . GLU A 1 88 ? -12.517 18.763 -25.503 1.00 63.03 88 GLU A CA 1
ATOM 682 C C . GLU A 1 88 ? -12.465 18.594 -23.971 1.00 63.03 88 GLU A C 1
ATOM 684 O O . GLU A 1 88 ? -11.623 19.206 -23.320 1.00 63.03 88 GLU A O 1
ATOM 689 N N . ASP A 1 89 ? -13.300 17.711 -23.399 1.00 67.62 89 ASP A N 1
ATOM 690 C CA . ASP A 1 89 ? -13.365 17.421 -21.959 1.00 67.62 89 ASP A CA 1
ATOM 691 C C . ASP A 1 89 ? -13.449 15.906 -21.698 1.00 67.62 89 ASP A C 1
ATOM 693 O O . ASP A 1 89 ? -14.450 15.243 -21.983 1.00 67.62 89 ASP A O 1
ATOM 697 N N . PHE A 1 90 ? -12.390 15.328 -21.124 1.00 70.44 90 PHE A N 1
ATOM 698 C CA . PHE A 1 90 ? -12.379 13.925 -20.701 1.00 70.44 90 PHE A CA 1
ATOM 699 C C . PHE A 1 90 ? -13.023 13.774 -19.316 1.00 70.44 90 PHE A C 1
ATOM 701 O O . PHE A 1 90 ? -12.357 13.937 -18.296 1.00 70.44 90 PHE A O 1
ATOM 708 N N . THR A 1 91 ? -14.313 13.431 -19.260 1.00 77.38 91 THR A N 1
ATOM 709 C CA . THR A 1 91 ? -14.989 13.097 -17.996 1.00 77.38 91 THR A CA 1
ATOM 710 C C . THR A 1 91 ? -14.691 11.649 -17.579 1.00 77.38 91 THR A C 1
ATOM 712 O O . THR A 1 91 ? -15.041 10.730 -18.331 1.00 77.38 91 THR A O 1
ATOM 715 N N . PRO A 1 92 ? -14.088 11.397 -16.401 1.00 79.81 92 PRO A N 1
ATOM 716 C CA . PRO A 1 92 ? -13.798 10.047 -15.936 1.00 79.81 92 PRO A CA 1
ATOM 717 C C . PRO A 1 92 ? -15.091 9.273 -15.678 1.00 79.81 92 PRO A C 1
ATOM 719 O O . PRO A 1 92 ? -16.025 9.773 -15.052 1.00 79.81 92 PRO A O 1
ATOM 722 N N . TYR A 1 93 ? -15.132 8.028 -16.144 1.00 81.44 93 TYR A N 1
ATOM 723 C CA . TYR A 1 93 ? -16.280 7.148 -15.943 1.00 81.44 93 TYR A CA 1
ATOM 724 C C . TYR A 1 93 ? -16.279 6.548 -14.531 1.00 81.44 93 TYR A C 1
ATOM 726 O O . TYR A 1 93 ? -15.207 6.375 -13.934 1.00 81.44 93 TYR A O 1
ATOM 734 N N . PRO A 1 94 ? -17.460 6.190 -13.995 1.00 84.44 94 PRO A N 1
ATOM 735 C CA . PRO A 1 94 ? -17.535 5.361 -12.806 1.00 84.44 94 PRO A CA 1
ATOM 736 C C . PRO A 1 94 ? -16.874 4.005 -13.064 1.00 84.44 94 PRO A C 1
ATOM 738 O O . PRO A 1 94 ? -16.825 3.500 -14.192 1.00 84.44 94 PRO A O 1
ATOM 741 N N . LEU A 1 95 ? -16.357 3.413 -11.998 1.00 83.56 95 LEU A N 1
ATOM 742 C CA . LEU A 1 95 ? -15.627 2.162 -12.052 1.00 83.56 95 LEU A CA 1
ATOM 743 C C . LEU A 1 95 ? -16.560 0.997 -12.447 1.00 83.56 95 LEU A C 1
ATOM 745 O O . LEU A 1 95 ? -17.440 0.596 -11.689 1.00 83.56 95 LEU A O 1
ATOM 749 N N . SER A 1 96 ? -16.362 0.421 -13.637 1.00 82.19 96 SER A N 1
ATOM 750 C CA . SER A 1 96 ? -17.233 -0.645 -14.164 1.00 82.19 96 SER A CA 1
ATOM 751 C C . SER A 1 96 ? -17.050 -1.994 -13.467 1.00 82.19 96 SER A C 1
ATOM 753 O O . SER A 1 96 ? -18.009 -2.748 -13.320 1.00 82.19 96 SER A O 1
ATOM 755 N N . ARG A 1 97 ? -15.823 -2.299 -13.035 1.00 85.31 97 ARG A N 1
ATOM 756 C CA . ARG A 1 97 ? -15.443 -3.551 -12.375 1.00 85.31 97 ARG A CA 1
ATOM 757 C C . ARG A 1 97 ? -14.662 -3.267 -11.092 1.00 85.31 97 ARG A C 1
ATOM 759 O O . ARG A 1 97 ? -13.915 -2.290 -11.069 1.00 85.31 97 ARG A O 1
ATOM 766 N N . PRO A 1 98 ? -14.778 -4.106 -10.056 1.00 88.56 98 PRO A N 1
ATOM 767 C CA . PRO A 1 98 ? -13.959 -3.954 -8.862 1.00 88.56 98 PRO A CA 1
ATOM 768 C C . PRO A 1 98 ? -12.466 -3.998 -9.211 1.00 88.56 98 PRO A C 1
ATOM 770 O O . PRO A 1 98 ? -12.058 -4.617 -10.195 1.00 88.56 98 PRO A O 1
ATOM 773 N N . ILE A 1 99 ? -11.659 -3.303 -8.411 1.00 86.88 99 ILE A N 1
ATOM 774 C CA . ILE A 1 99 ? -10.199 -3.270 -8.539 1.00 86.88 99 ILE A CA 1
ATOM 775 C C . ILE A 1 99 ? -9.616 -4.263 -7.538 1.00 86.88 99 ILE A C 1
ATOM 777 O O . ILE A 1 99 ? -10.045 -4.292 -6.387 1.00 86.88 99 ILE A O 1
ATOM 781 N N . GLY A 1 100 ? -8.631 -5.048 -7.970 1.00 89.50 100 GLY A N 1
ATOM 782 C CA . GLY A 1 100 ? -7.921 -5.992 -7.115 1.00 89.50 100 GLY A CA 1
ATOM 783 C C . GLY A 1 100 ? -7.385 -7.194 -7.884 1.00 89.50 100 GLY A C 1
ATOM 784 O O . GLY A 1 100 ? -7.360 -7.204 -9.117 1.00 89.50 100 GLY A O 1
ATOM 785 N N . MET A 1 101 ? -6.962 -8.200 -7.129 1.00 89.44 101 MET A N 1
ATOM 786 C CA . MET A 1 101 ? -6.487 -9.491 -7.612 1.00 89.44 101 MET A CA 1
ATOM 787 C C . MET A 1 101 ? -7.641 -10.506 -7.634 1.00 89.44 101 MET A C 1
ATOM 789 O O . MET A 1 101 ? -8.487 -10.479 -6.739 1.00 89.44 101 MET A O 1
ATOM 793 N N . PRO A 1 102 ? -7.700 -11.411 -8.626 1.00 89.88 102 PRO A N 1
ATOM 794 C CA . PRO A 1 102 ? -8.733 -12.448 -8.680 1.00 89.88 102 PRO A CA 1
ATOM 795 C C . PRO A 1 102 ? -8.549 -13.527 -7.607 1.00 89.88 102 PRO A C 1
ATOM 797 O O . PRO A 1 102 ? -9.531 -14.064 -7.108 1.00 89.88 102 PRO A O 1
ATOM 800 N N . ASN A 1 103 ? -7.301 -13.818 -7.238 1.00 89.81 103 ASN A N 1
ATOM 801 C CA . ASN A 1 103 ? -6.961 -14.828 -6.242 1.00 89.81 103 ASN A CA 1
ATOM 802 C C . ASN A 1 103 ? -6.691 -14.171 -4.880 1.00 89.81 103 ASN A C 1
ATOM 804 O O . ASN A 1 103 ? -6.198 -13.036 -4.853 1.00 89.81 103 ASN A O 1
ATOM 808 N N . PRO A 1 104 ? -6.981 -14.866 -3.765 1.00 89.88 104 PRO A N 1
ATOM 809 C CA . PRO A 1 104 ? -6.678 -14.359 -2.436 1.00 89.88 104 PRO A CA 1
ATOM 810 C C . PRO A 1 104 ? -5.161 -14.194 -2.257 1.00 89.88 104 PRO A C 1
ATOM 812 O O . PRO A 1 104 ? -4.418 -15.105 -2.630 1.00 89.88 104 PRO A O 1
ATOM 815 N N . PRO A 1 105 ? -4.697 -13.063 -1.691 1.00 91.44 105 PRO A N 1
ATOM 816 C CA . PRO A 1 105 ? -3.286 -12.841 -1.407 1.00 91.44 105 PRO A CA 1
ATOM 817 C C . PRO A 1 105 ? -2.767 -13.877 -0.410 1.00 91.44 105 PRO A C 1
ATOM 819 O O . PRO A 1 105 ? -3.446 -14.186 0.572 1.00 91.44 105 PRO A O 1
ATOM 822 N N . GLN A 1 106 ? -1.551 -14.365 -0.633 1.00 89.94 106 GLN A N 1
ATOM 823 C CA . GLN A 1 106 ? -0.868 -15.257 0.306 1.00 89.94 106 GLN A CA 1
ATOM 824 C C . GLN A 1 106 ? 0.285 -14.536 1.017 1.00 89.94 106 GLN A C 1
ATOM 826 O O . GLN A 1 106 ? 0.932 -13.663 0.427 1.00 89.94 106 GLN A O 1
ATOM 831 N N . PRO A 1 107 ? 0.576 -14.887 2.285 1.00 89.12 107 PRO A N 1
ATOM 832 C CA . PRO A 1 107 ? 1.782 -14.418 2.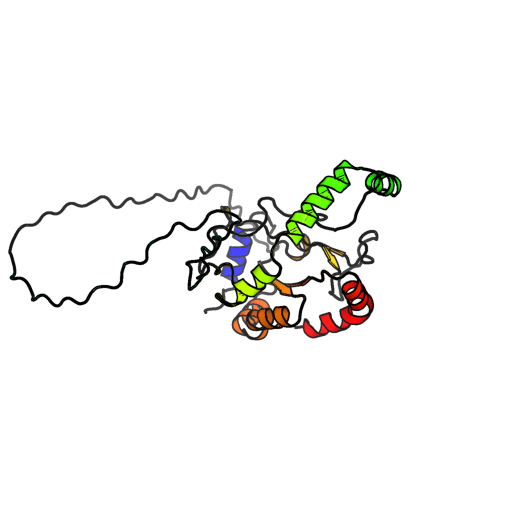953 1.00 89.12 107 PRO A CA 1
ATOM 833 C C . PRO A 1 107 ? 3.033 -14.805 2.166 1.00 89.12 107 PRO A C 1
ATOM 835 O O . PRO A 1 107 ? 3.149 -15.932 1.685 1.00 89.12 107 PRO A O 1
ATOM 838 N N . GLY A 1 108 ? 3.976 -13.876 2.048 1.00 85.00 108 GLY A N 1
ATOM 839 C CA . GLY A 1 108 ? 5.206 -14.104 1.298 1.00 85.00 108 GLY A CA 1
ATOM 840 C C . GLY A 1 108 ? 5.085 -13.941 -0.223 1.00 85.00 108 GLY A C 1
ATOM 841 O O . GLY A 1 108 ? 6.050 -14.174 -0.953 1.00 85.00 108 GLY A O 1
ATOM 842 N N . GLU A 1 109 ? 3.942 -13.485 -0.728 1.00 86.00 109 GLU A N 1
ATOM 843 C CA . GLU A 1 109 ? 3.861 -12.925 -2.078 1.00 86.00 109 GLU A CA 1
ATOM 844 C C . GLU A 1 109 ? 4.418 -11.495 -2.101 1.00 86.00 109 GLU A C 1
ATOM 846 O O . GLU A 1 109 ? 4.293 -10.752 -1.131 1.00 86.00 109 GLU A O 1
ATOM 851 N N . ASN A 1 110 ? 4.998 -11.069 -3.228 1.00 85.12 110 ASN A N 1
ATOM 852 C CA . ASN A 1 110 ? 5.489 -9.697 -3.437 1.00 85.12 110 ASN A CA 1
ATOM 853 C C . ASN A 1 110 ? 6.538 -9.201 -2.413 1.00 85.12 110 ASN A C 1
ATOM 855 O O . ASN A 1 110 ? 6.680 -7.994 -2.223 1.00 85.12 110 ASN A O 1
ATOM 859 N N . ILE A 1 111 ? 7.317 -10.102 -1.798 1.00 84.50 111 ILE A N 1
ATOM 860 C CA . ILE A 1 111 ? 8.392 -9.744 -0.845 1.00 84.50 111 ILE A CA 1
ATOM 861 C C . ILE A 1 111 ? 9.486 -8.895 -1.514 1.00 84.50 111 ILE A C 1
ATOM 863 O O . ILE A 1 111 ? 10.161 -8.099 -0.869 1.00 84.50 111 ILE A O 1
ATOM 867 N N . GLY A 1 112 ? 9.690 -9.069 -2.823 1.00 79.69 112 GLY A N 1
ATOM 868 C CA . GLY A 1 112 ? 10.760 -8.393 -3.562 1.00 79.69 112 GLY A CA 1
ATOM 869 C C . GLY A 1 112 ? 12.162 -8.940 -3.266 1.00 79.69 112 GLY A C 1
ATOM 870 O O . GLY A 1 112 ? 13.139 -8.422 -3.803 1.00 79.69 112 GLY A O 1
ATOM 871 N N . LEU A 1 113 ? 12.275 -9.997 -2.453 1.00 78.44 113 LEU A N 1
ATOM 872 C CA . LEU A 1 113 ? 13.523 -10.726 -2.253 1.00 78.44 113 LEU A CA 1
ATOM 873 C C . LEU A 1 113 ? 13.783 -11.643 -3.444 1.00 78.44 113 LEU A C 1
ATOM 875 O O . LEU A 1 113 ? 13.001 -12.538 -3.757 1.00 78.44 113 LEU A O 1
ATOM 879 N N . ASP A 1 114 ? 14.915 -11.414 -4.099 1.00 81.50 114 ASP A N 1
ATOM 880 C CA . ASP A 1 114 ? 15.395 -12.276 -5.164 1.00 81.50 114 ASP A CA 1
ATOM 881 C C . ASP A 1 114 ? 16.084 -13.507 -4.566 1.00 81.50 114 ASP A C 1
ATOM 883 O O . ASP A 1 114 ? 17.245 -13.435 -4.147 1.00 81.50 114 ASP A O 1
ATOM 887 N N . THR A 1 115 ? 15.356 -14.625 -4.537 1.00 81.69 115 THR A N 1
ATOM 888 C CA . THR A 1 115 ? 15.825 -15.921 -4.026 1.00 81.69 115 THR A CA 1
ATOM 889 C C . THR A 1 115 ? 16.870 -16.585 -4.924 1.00 81.69 115 THR A C 1
ATOM 891 O O . THR A 1 115 ? 17.460 -17.584 -4.514 1.00 81.69 115 THR A O 1
ATOM 894 N N . ARG A 1 116 ? 17.144 -16.034 -6.120 1.00 86.12 116 ARG A N 1
ATOM 895 C CA . ARG A 1 116 ? 18.142 -16.581 -7.048 1.00 86.12 116 ARG A CA 1
ATOM 896 C C . ARG A 1 116 ? 19.548 -16.560 -6.457 1.00 86.12 116 ARG A C 1
ATOM 898 O O . ARG A 1 116 ? 19.989 -15.568 -5.857 1.00 86.12 116 ARG A O 1
ATOM 905 N N . GLY A 1 117 ? 20.289 -17.635 -6.708 1.00 89.94 117 GLY A N 1
ATOM 906 C CA . GLY A 1 117 ? 21.684 -17.769 -6.289 1.00 89.94 117 GLY A CA 1
ATOM 907 C C . GLY A 1 117 ? 22.639 -16.846 -7.061 1.00 89.94 117 GLY A C 1
ATOM 908 O O . GLY A 1 117 ? 22.325 -16.348 -8.140 1.00 89.94 117 GLY A O 1
ATOM 909 N N . TRP A 1 118 ? 23.860 -16.649 -6.548 1.00 88.19 118 TRP A N 1
ATOM 910 C CA . TRP A 1 118 ? 24.902 -15.859 -7.235 1.00 88.19 118 TRP A CA 1
ATOM 911 C C . TRP A 1 118 ? 25.253 -16.399 -8.628 1.00 88.19 118 TRP A C 1
ATOM 913 O O . TRP A 1 118 ? 25.508 -15.617 -9.541 1.00 88.19 118 TRP A O 1
ATOM 923 N N . ARG A 1 119 ? 25.240 -17.729 -8.796 1.00 91.00 119 ARG A N 1
ATOM 924 C CA . ARG A 1 119 ? 25.483 -18.389 -10.089 1.00 91.00 119 ARG A CA 1
ATOM 925 C C . ARG A 1 119 ? 24.378 -18.067 -11.091 1.00 91.00 119 ARG A C 1
ATOM 927 O O . ARG A 1 119 ? 24.675 -17.558 -12.158 1.00 91.00 119 ARG A O 1
ATOM 934 N N . GLU A 1 120 ? 23.119 -18.244 -10.700 1.00 90.19 120 GLU A N 1
ATOM 935 C CA . GLU A 1 120 ? 21.960 -17.915 -11.539 1.00 90.19 120 GLU A CA 1
ATOM 936 C C . GLU A 1 120 ? 21.927 -16.430 -11.906 1.00 90.19 120 GLU A C 1
ATOM 938 O O . GLU A 1 120 ? 21.679 -16.080 -13.055 1.00 90.19 120 GLU A O 1
ATOM 943 N N . LYS A 1 121 ? 22.247 -15.540 -10.955 1.00 90.75 121 LYS A N 1
ATOM 944 C CA . LYS A 1 121 ? 22.371 -14.101 -11.227 1.00 90.75 121 LYS A CA 1
ATOM 945 C C . LYS A 1 121 ? 23.445 -13.827 -12.276 1.00 90.75 121 LYS A C 1
ATOM 947 O O . LYS A 1 121 ? 23.181 -13.073 -13.205 1.00 90.75 121 LYS A O 1
ATOM 952 N N . ARG A 1 122 ? 24.625 -14.445 -12.151 1.00 92.19 122 ARG A N 1
ATOM 953 C CA . ARG A 1 122 ? 25.714 -14.341 -13.136 1.00 92.19 122 ARG A CA 1
ATOM 954 C C . ARG A 1 122 ? 25.280 -14.861 -14.505 1.00 92.19 122 ARG A C 1
ATOM 956 O O . ARG A 1 122 ? 25.496 -14.184 -15.502 1.00 92.19 122 ARG A O 1
ATOM 963 N N . ASP A 1 123 ? 24.657 -16.027 -14.557 1.00 91.31 123 ASP A N 1
ATOM 964 C CA . ASP A 1 123 ? 24.253 -16.647 -15.818 1.00 91.31 123 ASP A CA 1
ATOM 965 C C . ASP A 1 123 ? 23.141 -15.816 -16.501 1.00 91.31 123 ASP A C 1
ATOM 967 O O . ASP A 1 123 ? 23.154 -15.626 -17.719 1.00 91.31 123 ASP A O 1
ATOM 971 N N . ASP A 1 124 ? 22.268 -15.173 -15.718 1.00 87.19 124 ASP A N 1
ATOM 972 C CA . ASP A 1 124 ? 21.277 -14.199 -16.195 1.00 87.19 124 ASP A CA 1
ATOM 973 C C . ASP A 1 124 ? 21.896 -12.923 -16.780 1.00 87.19 124 ASP A C 1
ATOM 975 O O . ASP A 1 124 ? 21.285 -12.300 -17.653 1.00 87.19 124 ASP A O 1
ATOM 979 N N . PHE A 1 125 ? 23.098 -12.526 -16.346 1.00 87.62 125 PHE A N 1
ATOM 980 C CA . PHE A 1 125 ? 23.833 -11.429 -16.985 1.00 87.62 125 PHE A CA 1
ATOM 981 C C . PHE A 1 125 ? 24.317 -11.794 -18.392 1.00 87.62 125 PHE A C 1
ATOM 983 O O . PHE A 1 125 ? 24.505 -10.892 -19.208 1.00 87.62 125 PHE A O 1
ATOM 990 N N . HIS A 1 126 ? 24.467 -13.081 -18.707 1.00 89.88 126 HIS A N 1
ATOM 991 C CA . HIS A 1 126 ? 24.913 -13.553 -20.020 1.00 89.88 126 HIS A CA 1
ATOM 992 C C . HIS A 1 126 ? 23.771 -14.068 -20.911 1.00 89.88 126 HIS A C 1
ATOM 994 O O . HIS A 1 126 ? 23.991 -14.338 -22.090 1.00 89.88 126 HIS A O 1
ATOM 1000 N N . ASN A 1 127 ? 22.544 -14.161 -20.394 1.00 91.44 127 ASN A N 1
ATOM 1001 C CA . ASN A 1 127 ? 21.395 -14.637 -21.158 1.00 91.44 127 ASN A CA 1
ATOM 1002 C C . ASN A 1 127 ? 20.861 -13.554 -22.122 1.00 91.44 127 ASN A C 1
ATOM 1004 O O . ASN A 1 127 ? 20.249 -12.564 -21.711 1.00 91.44 127 ASN A O 1
ATOM 1008 N N . TYR A 1 128 ? 21.076 -13.766 -23.422 1.00 92.50 128 TYR A N 1
ATOM 1009 C CA . TYR A 1 128 ? 20.673 -12.841 -24.484 1.00 92.50 128 TYR A CA 1
ATOM 1010 C C . TYR A 1 128 ? 19.151 -12.636 -24.575 1.00 92.50 128 TYR A C 1
ATOM 1012 O O . TYR A 1 128 ? 18.691 -11.503 -24.734 1.00 92.50 128 TYR A O 1
ATOM 1020 N N . GLU A 1 129 ? 18.361 -13.699 -24.419 1.00 92.75 129 GLU A N 1
ATOM 1021 C CA . GLU A 1 129 ? 16.894 -13.639 -24.491 1.00 92.75 129 GLU A CA 1
ATOM 1022 C C . GLU A 1 129 ? 16.324 -12.771 -23.365 1.00 92.75 129 GLU A C 1
ATOM 1024 O O . GLU A 1 129 ? 15.532 -11.857 -23.611 1.00 92.75 129 GLU A O 1
ATOM 1029 N N . LYS A 1 130 ? 16.825 -12.952 -22.135 1.00 90.44 130 LYS A N 1
ATOM 1030 C CA . LYS A 1 130 ? 16.439 -12.118 -20.984 1.00 90.44 130 LYS A CA 1
ATOM 1031 C C . LYS A 1 130 ? 16.759 -10.637 -21.209 1.00 90.44 130 LYS A C 1
ATOM 1033 O O . LYS A 1 130 ? 16.005 -9.765 -20.763 1.00 90.44 130 LYS A O 1
ATOM 1038 N N . HIS A 1 131 ? 17.847 -10.320 -21.915 1.00 91.94 131 HIS A N 1
ATOM 1039 C CA . HIS A 1 131 ? 18.172 -8.934 -22.273 1.00 91.94 131 HIS A CA 1
ATOM 1040 C C . HIS A 1 131 ? 17.226 -8.359 -23.326 1.00 91.94 131 HIS A C 1
ATOM 1042 O O . HIS A 1 131 ? 16.855 -7.188 -23.211 1.00 91.94 131 HIS A O 1
ATOM 1048 N N . LEU A 1 132 ? 16.800 -9.154 -24.314 1.00 94.88 132 LEU A N 1
ATOM 1049 C CA . LEU A 1 132 ? 15.788 -8.738 -25.291 1.00 94.88 132 LEU A CA 1
ATOM 1050 C C . LEU A 1 132 ? 14.449 -8.435 -24.614 1.00 94.88 132 LEU A C 1
ATOM 1052 O O . LEU A 1 132 ? 13.875 -7.370 -24.852 1.00 94.88 132 LEU A O 1
ATOM 1056 N N . GLU A 1 133 ? 13.990 -9.305 -23.713 1.00 93.94 133 GLU A N 1
ATOM 1057 C CA . GLU A 1 133 ? 12.758 -9.087 -22.947 1.00 93.94 133 GLU A CA 1
ATOM 1058 C C . GLU A 1 133 ? 12.840 -7.841 -22.061 1.00 93.94 133 GLU A C 1
ATOM 1060 O O . GLU A 1 133 ? 11.923 -7.009 -22.040 1.00 93.94 133 GLU A O 1
ATOM 1065 N N . ARG A 1 134 ? 13.957 -7.676 -21.338 1.00 90.00 134 ARG A N 1
ATOM 1066 C CA . ARG A 1 134 ? 14.194 -6.495 -20.500 1.00 90.00 134 ARG A CA 1
ATOM 1067 C C . ARG A 1 134 ? 14.193 -5.226 -21.347 1.00 90.00 134 ARG A C 1
ATOM 1069 O O . ARG A 1 134 ? 13.559 -4.246 -20.956 1.00 90.00 134 ARG A O 1
ATOM 1076 N N . ARG A 1 135 ? 14.844 -5.245 -22.515 1.00 91.25 135 ARG A N 1
ATOM 1077 C CA . ARG A 1 135 ? 14.846 -4.119 -23.456 1.00 91.25 135 ARG A CA 1
ATOM 1078 C C . ARG A 1 135 ? 13.438 -3.816 -23.945 1.00 91.25 135 ARG A C 1
ATOM 1080 O O . ARG A 1 135 ? 13.022 -2.674 -23.823 1.00 91.25 135 ARG A O 1
ATOM 1087 N N . ALA A 1 136 ? 12.676 -4.811 -24.393 1.00 93.38 136 ALA A N 1
ATOM 1088 C CA . ALA A 1 136 ? 11.293 -4.616 -24.828 1.00 93.38 136 ALA A CA 1
ATOM 1089 C C . ALA A 1 136 ? 10.424 -3.992 -23.720 1.00 93.38 136 ALA A C 1
ATOM 1091 O O . ALA A 1 136 ? 9.651 -3.065 -23.977 1.00 93.38 136 ALA A O 1
ATOM 1092 N N . ARG A 1 137 ? 10.591 -4.437 -22.465 1.00 89.94 137 ARG A N 1
ATOM 1093 C CA . ARG A 1 137 ? 9.899 -3.859 -21.303 1.00 89.94 137 ARG A CA 1
ATOM 1094 C C . ARG A 1 137 ? 10.297 -2.403 -21.060 1.00 89.94 137 ARG A C 1
ATOM 1096 O O . ARG A 1 137 ? 9.410 -1.571 -20.879 1.00 89.94 137 ARG A O 1
ATOM 1103 N N . MET A 1 138 ? 11.593 -2.091 -21.083 1.00 87.81 138 MET A N 1
ATOM 1104 C CA . MET A 1 138 ? 12.096 -0.722 -20.917 1.00 87.81 138 MET A CA 1
ATOM 1105 C C . MET A 1 138 ? 11.650 0.181 -22.067 1.00 87.81 138 MET A C 1
ATOM 1107 O O . MET A 1 138 ? 11.135 1.263 -21.819 1.00 87.81 138 MET A O 1
ATOM 1111 N N . THR A 1 139 ? 11.745 -0.274 -23.317 1.00 89.25 139 THR A N 1
ATOM 1112 C CA . THR A 1 139 ? 11.253 0.457 -24.490 1.00 89.25 139 THR A CA 1
ATOM 1113 C C . THR A 1 139 ? 9.761 0.731 -24.370 1.00 89.25 139 THR A C 1
ATOM 1115 O O . THR A 1 139 ? 9.341 1.853 -24.615 1.00 89.25 139 THR A O 1
ATOM 1118 N N . LYS A 1 140 ? 8.953 -0.236 -23.916 1.00 86.62 140 LYS A N 1
ATOM 1119 C CA . LYS A 1 140 ? 7.522 -0.016 -23.654 1.00 86.62 140 LYS A CA 1
ATOM 1120 C C . LYS A 1 140 ? 7.281 1.025 -22.558 1.00 86.62 140 LYS A C 1
ATOM 1122 O O . LYS A 1 140 ? 6.299 1.754 -22.639 1.00 86.62 140 LYS A O 1
ATOM 1127 N N . GLN A 1 141 ? 8.131 1.085 -21.531 1.00 81.69 141 GLN A N 1
ATOM 1128 C CA . GLN A 1 141 ? 8.049 2.106 -20.480 1.00 81.69 141 GLN A CA 1
ATOM 1129 C C . GLN A 1 141 ? 8.466 3.488 -20.993 1.00 81.69 141 GLN A C 1
ATOM 1131 O O . GLN A 1 141 ? 7.750 4.444 -20.736 1.00 81.69 141 GLN A O 1
ATOM 1136 N N . ILE A 1 142 ? 9.550 3.584 -21.765 1.00 81.19 142 ILE A N 1
ATOM 1137 C CA . ILE A 1 142 ? 10.041 4.831 -22.376 1.00 81.19 142 ILE A CA 1
ATOM 1138 C C . ILE A 1 142 ? 9.063 5.351 -23.436 1.00 81.19 142 ILE A C 1
ATOM 1140 O O . ILE A 1 142 ? 8.835 6.550 -23.542 1.00 81.19 142 ILE A O 1
ATOM 1144 N N . ALA A 1 143 ? 8.451 4.447 -24.203 1.00 76.25 143 ALA A N 1
ATOM 1145 C CA . ALA A 1 143 ? 7.448 4.782 -25.205 1.00 76.25 143 ALA A CA 1
ATOM 1146 C C . ALA A 1 143 ? 6.137 5.285 -24.585 1.00 76.25 143 ALA A C 1
ATOM 1148 O O . ALA A 1 143 ? 5.319 5.864 -25.300 1.00 76.25 143 ALA A O 1
ATOM 1149 N N . LYS A 1 144 ? 5.906 5.089 -23.274 1.00 76.38 144 LYS A N 1
ATOM 1150 C CA . LYS A 1 144 ? 4.833 5.820 -22.595 1.00 76.38 144 LYS A CA 1
ATOM 1151 C C . LYS A 1 144 ? 5.242 7.293 -22.587 1.00 76.38 144 LYS A C 1
ATOM 1153 O O . LYS A 1 144 ? 6.261 7.616 -21.980 1.00 76.38 144 LYS A O 1
ATOM 1158 N N . PRO A 1 145 ? 4.474 8.193 -23.224 1.00 73.06 145 PRO A N 1
ATOM 1159 C CA . PRO A 1 145 ? 4.830 9.599 -23.225 1.00 73.06 145 PRO A CA 1
ATOM 1160 C C . PRO A 1 145 ? 4.824 10.081 -21.777 1.00 73.06 145 PRO A C 1
ATOM 1162 O O . PRO A 1 145 ? 3.784 10.029 -21.124 1.00 73.06 145 PRO A O 1
ATOM 1165 N N . TYR A 1 146 ? 5.966 10.553 -21.280 1.00 62.12 146 TYR A N 1
ATOM 1166 C CA . TYR A 1 146 ? 6.081 11.185 -19.9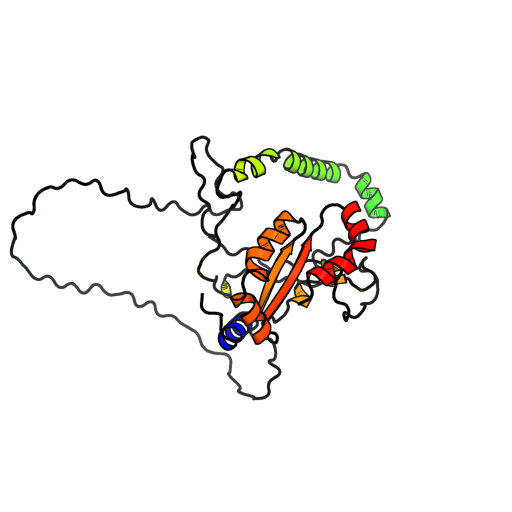61 1.00 62.12 146 TYR A CA 1
ATOM 1167 C C . TYR A 1 146 ? 5.015 12.284 -19.779 1.00 62.12 146 TYR A C 1
ATOM 1169 O O . TYR A 1 146 ? 4.356 12.386 -18.748 1.00 62.12 146 TYR A O 1
ATOM 1177 N N . PHE A 1 147 ? 4.747 13.032 -20.853 1.00 65.44 147 PHE A N 1
ATOM 1178 C CA . PHE A 1 147 ? 3.724 14.072 -20.902 1.00 65.44 147 PHE A CA 1
ATOM 1179 C C . PHE A 1 147 ? 2.288 13.558 -20.928 1.00 65.44 147 PHE A C 1
ATOM 1181 O O . PHE A 1 147 ? 1.381 14.368 -20.810 1.00 65.44 147 PHE A O 1
ATOM 1188 N N . ARG A 1 148 ? 2.038 12.253 -21.075 1.00 73.06 148 ARG A N 1
ATOM 1189 C CA . ARG A 1 148 ? 0.671 11.723 -21.095 1.00 73.06 148 ARG A CA 1
ATOM 1190 C C . ARG A 1 148 ? -0.011 11.984 -19.761 1.00 73.06 148 ARG A C 1
ATOM 1192 O O . ARG A 1 148 ? -1.101 12.543 -19.737 1.00 73.06 148 ARG A O 1
ATOM 1199 N N . ASP A 1 149 ? 0.652 11.650 -18.661 1.00 73.50 149 ASP A N 1
ATOM 1200 C CA . ASP A 1 149 ? 0.065 11.806 -17.332 1.00 73.50 149 ASP A CA 1
ATOM 1201 C C . ASP A 1 149 ? -0.050 13.300 -16.960 1.00 73.50 149 ASP A C 1
ATOM 1203 O O . ASP A 1 149 ? -1.057 13.714 -16.389 1.00 73.50 149 ASP A O 1
ATOM 1207 N N . TRP A 1 150 ? 0.888 14.140 -17.422 1.00 74.06 150 TRP A N 1
ATOM 1208 C CA . TRP A 1 150 ? 0.799 15.603 -17.308 1.00 74.06 150 TRP A CA 1
ATOM 1209 C C . TRP A 1 150 ? -0.339 16.201 -18.151 1.00 74.06 150 TRP A C 1
ATOM 1211 O O . TRP A 1 150 ? -1.115 17.022 -17.673 1.00 74.06 150 TRP A O 1
ATOM 1221 N N . SER A 1 151 ? -0.488 15.774 -19.405 1.00 72.00 151 SER A N 1
ATOM 1222 C CA . SER A 1 151 ? -1.579 16.206 -20.288 1.00 72.00 151 SER A CA 1
ATOM 1223 C C . SER A 1 151 ? -2.939 15.778 -19.737 1.00 72.00 151 SER A C 1
ATOM 1225 O O . SER A 1 151 ? -3.905 16.534 -19.813 1.00 72.00 151 SER A O 1
ATOM 1227 N N . ASN A 1 152 ? -2.991 14.619 -19.075 1.00 73.69 152 ASN A N 1
ATOM 1228 C CA . ASN A 1 152 ? -4.181 14.128 -18.399 1.00 73.69 152 ASN A CA 1
ATOM 1229 C C . ASN A 1 152 ? -4.525 14.944 -17.143 1.00 73.69 152 ASN A C 1
ATOM 1231 O O . ASN A 1 152 ? -5.694 14.979 -16.771 1.00 73.69 152 ASN A O 1
ATOM 1235 N N . MET A 1 153 ? -3.576 15.651 -16.511 1.00 78.06 153 MET A N 1
ATOM 1236 C CA . MET A 1 153 ? -3.879 16.524 -15.363 1.00 78.06 153 MET A CA 1
ATOM 1237 C C . MET A 1 153 ? -4.831 17.669 -15.718 1.00 78.06 153 MET A C 1
ATOM 1239 O O . MET A 1 153 ? -5.579 18.113 -14.844 1.00 78.06 153 MET A O 1
ATOM 1243 N N . ARG A 1 154 ? -4.849 18.117 -16.983 1.00 76.62 154 ARG A N 1
ATOM 1244 C CA . ARG A 1 154 ? -5.816 19.116 -17.470 1.00 76.62 154 ARG A CA 1
ATOM 1245 C C . ARG A 1 154 ? -7.260 18.651 -17.260 1.00 76.62 154 ARG A C 1
ATOM 1247 O O . ARG A 1 154 ? -8.129 19.471 -16.986 1.00 76.62 154 ARG A O 1
ATOM 1254 N N . PHE A 1 155 ? -7.505 17.345 -17.332 1.00 75.50 155 PHE A N 1
ATOM 1255 C CA . PHE A 1 155 ? -8.836 16.762 -17.235 1.00 75.50 155 PHE A CA 1
ATOM 1256 C C . PHE A 1 155 ? -9.063 16.175 -15.845 1.00 75.50 155 PHE A C 1
ATOM 1258 O O . PHE A 1 155 ? -8.354 15.270 -15.408 1.00 75.50 155 PHE A O 1
ATOM 1265 N N . HIS A 1 156 ? -10.044 16.709 -15.111 1.00 76.00 156 HIS A N 1
ATOM 1266 C CA . HIS A 1 156 ? -10.418 16.233 -13.771 1.00 76.00 156 HIS A CA 1
ATOM 1267 C C . HIS A 1 156 ? -9.228 16.027 -12.812 1.00 76.00 156 HIS A C 1
ATOM 1269 O O . HIS A 1 156 ? -9.249 15.125 -11.971 1.00 76.00 156 HIS A O 1
ATOM 1275 N N . LYS A 1 157 ? -8.191 16.872 -12.922 1.00 78.75 157 LYS A N 1
ATOM 1276 C CA . LYS A 1 157 ? -6.962 16.807 -12.112 1.00 78.75 157 LYS A CA 1
ATOM 1277 C C . LYS A 1 157 ? -6.232 15.458 -12.230 1.00 78.75 157 LYS A C 1
ATOM 1279 O O . LYS A 1 157 ? -5.635 14.998 -11.260 1.00 78.75 157 LYS A O 1
ATOM 1284 N N . GLY A 1 158 ? -6.311 14.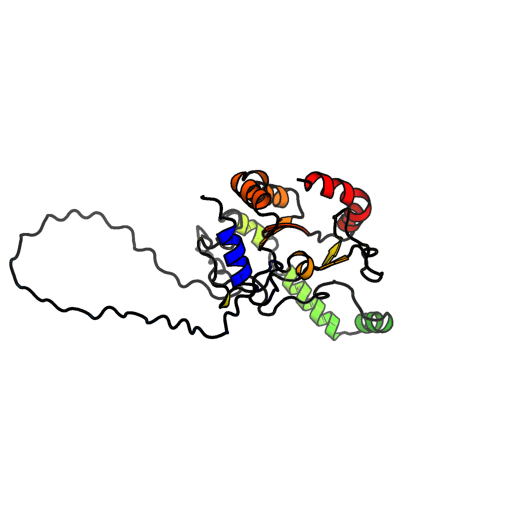808 -13.395 1.00 77.88 158 GLY A N 1
ATOM 1285 C CA . GLY A 1 158 ? -5.662 13.521 -13.664 1.00 77.88 158 GLY A CA 1
ATOM 1286 C C . GLY A 1 158 ? -6.441 12.306 -13.161 1.00 77.88 158 GLY A C 1
ATOM 1287 O O . GLY A 1 158 ? -5.909 11.196 -13.159 1.00 77.88 158 GLY A O 1
ATOM 1288 N N . LYS A 1 159 ? -7.698 12.480 -12.728 1.00 81.69 159 LYS A N 1
ATOM 1289 C CA . LYS A 1 159 ? -8.552 11.351 -12.347 1.00 81.69 159 LYS A CA 1
ATOM 1290 C C . LYS A 1 159 ? -8.886 10.511 -13.568 1.00 81.69 159 LYS A C 1
ATOM 1292 O O . LYS A 1 159 ? -9.410 10.995 -14.564 1.00 81.69 159 LYS A O 1
ATOM 1297 N N . VAL A 1 160 ? -8.629 9.221 -13.432 1.00 79.38 160 VAL A N 1
ATOM 1298 C CA . VAL A 1 160 ? -8.840 8.243 -14.496 1.00 79.38 160 VAL A CA 1
ATOM 1299 C C . VAL A 1 160 ? -10.226 7.595 -14.398 1.00 79.38 160 VAL A C 1
ATOM 1301 O O . VAL A 1 160 ? -10.840 7.273 -15.411 1.00 79.38 160 VAL A O 1
ATOM 1304 N N . PHE A 1 161 ? -10.747 7.449 -13.180 1.00 83.38 161 PHE A N 1
ATOM 1305 C CA . PHE A 1 161 ? -12.091 6.951 -12.899 1.00 83.38 161 PHE A CA 1
ATOM 1306 C C . PHE A 1 161 ? -12.677 7.660 -11.674 1.00 83.38 161 PHE A C 1
ATOM 1308 O O . PHE A 1 161 ? -11.954 8.274 -10.882 1.00 83.38 161 PHE A O 1
ATOM 1315 N N . VAL A 1 162 ? -13.995 7.560 -11.517 1.00 83.81 162 VAL A N 1
ATOM 1316 C CA . VAL A 1 162 ? -14.715 7.976 -10.308 1.00 83.81 162 VAL A CA 1
ATOM 1317 C C . VAL A 1 162 ? -15.125 6.726 -9.533 1.00 83.81 162 VAL A C 1
ATOM 1319 O O . VAL A 1 162 ? -15.525 5.722 -10.121 1.00 83.81 162 VAL A O 1
ATOM 1322 N N . ALA A 1 163 ? -14.986 6.760 -8.209 1.00 83.44 163 ALA A N 1
ATOM 1323 C CA . ALA A 1 163 ? -15.454 5.670 -7.363 1.00 83.44 163 ALA A CA 1
ATOM 1324 C C . ALA A 1 163 ? -16.985 5.564 -7.425 1.00 83.44 163 ALA A C 1
ATOM 1326 O O . ALA A 1 163 ? -17.684 6.574 -7.496 1.00 83.44 163 ALA A O 1
ATOM 1327 N N . ASN A 1 164 ? -17.505 4.340 -7.379 1.00 86.25 164 ASN A N 1
ATOM 1328 C CA . ASN A 1 164 ? -18.946 4.119 -7.359 1.00 86.25 164 ASN A CA 1
ATOM 1329 C C . ASN A 1 164 ? -19.523 4.518 -5.997 1.00 86.25 164 ASN A C 1
ATOM 1331 O O . ASN A 1 164 ? -18.931 4.226 -4.961 1.00 86.25 164 ASN A O 1
ATOM 1335 N N . GLU A 1 165 ? -20.719 5.107 -5.991 1.00 85.12 165 GLU A N 1
ATOM 1336 C CA . GLU A 1 165 ? -21.456 5.407 -4.751 1.00 85.12 165 GLU A CA 1
ATOM 1337 C C . GLU A 1 165 ? -21.896 4.133 -4.015 1.00 85.12 165 GLU A C 1
ATOM 1339 O O . GLU A 1 165 ? -22.083 4.125 -2.800 1.00 85.12 165 GLU A O 1
ATOM 1344 N N . ARG A 1 166 ? -22.073 3.039 -4.765 1.00 84.81 166 ARG A N 1
ATOM 1345 C CA . ARG A 1 166 ? -22.481 1.733 -4.251 1.00 84.81 166 ARG A CA 1
ATOM 1346 C C . ARG A 1 166 ? -21.287 0.800 -4.116 1.00 84.81 166 ARG A C 1
ATOM 1348 O O . ARG A 1 166 ? -20.441 0.725 -5.004 1.00 84.81 166 ARG A O 1
ATOM 1355 N N . LEU A 1 167 ? -21.291 0.027 -3.034 1.00 83.94 167 LEU A N 1
ATOM 1356 C CA . LEU A 1 167 ? -20.335 -1.050 -2.813 1.00 83.94 167 LEU A CA 1
ATOM 1357 C C . LEU A 1 167 ? -20.552 -2.189 -3.816 1.00 83.94 167 LEU A C 1
ATOM 1359 O O . LEU A 1 167 ? -21.685 -2.502 -4.197 1.00 83.94 167 LEU A O 1
ATOM 1363 N N . PHE A 1 168 ? -19.457 -2.837 -4.205 1.00 85.75 168 PHE A N 1
ATOM 1364 C CA . PHE A 1 168 ? -19.519 -4.096 -4.937 1.00 85.75 168 PHE A CA 1
ATOM 1365 C C . PHE A 1 168 ? -20.006 -5.215 -4.011 1.00 85.75 168 PHE A C 1
ATOM 1367 O O . PHE A 1 168 ? -19.717 -5.224 -2.814 1.00 85.75 168 PHE A O 1
ATOM 1374 N N . ARG A 1 169 ? -20.758 -6.167 -4.570 1.00 85.25 169 ARG A N 1
ATOM 1375 C CA . ARG A 1 169 ? -21.170 -7.374 -3.841 1.00 85.25 169 ARG A CA 1
ATOM 1376 C C . ARG A 1 169 ? -19.940 -8.223 -3.522 1.00 85.25 169 ARG A C 1
ATOM 1378 O O . ARG A 1 169 ? -19.058 -8.325 -4.370 1.00 85.25 169 ARG A O 1
ATOM 1385 N N . GLY A 1 170 ? -19.926 -8.870 -2.354 1.00 82.69 170 GLY A N 1
ATOM 1386 C CA . GLY A 1 170 ? -18.801 -9.700 -1.900 1.00 82.69 170 GLY A CA 1
ATOM 1387 C C . GLY A 1 170 ? -18.388 -10.773 -2.912 1.00 82.69 170 GLY A C 1
ATOM 1388 O O . GLY A 1 170 ? -17.210 -10.908 -3.195 1.00 82.69 170 GLY A O 1
ATOM 1389 N N . GLU A 1 171 ? -19.356 -11.427 -3.559 1.00 84.50 171 GLU A N 1
ATOM 1390 C CA . GLU A 1 171 ? -19.123 -12.459 -4.588 1.00 84.50 171 GLU A CA 1
ATOM 1391 C C . GLU A 1 171 ? -18.329 -11.971 -5.811 1.00 84.50 171 GLU A C 1
ATOM 1393 O O . GLU A 1 171 ? -17.709 -12.768 -6.504 1.00 84.50 171 GLU A O 1
ATOM 1398 N N . HIS A 1 172 ? -18.390 -10.670 -6.111 1.00 86.44 172 HIS A N 1
ATOM 1399 C CA . HIS A 1 172 ? -17.706 -10.069 -7.260 1.00 86.44 172 HIS A CA 1
ATOM 1400 C C . HIS A 1 172 ? -16.512 -9.219 -6.832 1.00 86.44 172 HIS A C 1
ATOM 1402 O O . HIS A 1 172 ? -15.761 -8.754 -7.688 1.00 86.44 172 HIS A O 1
ATOM 1408 N N . ALA A 1 173 ? -16.362 -8.953 -5.533 1.00 87.94 173 ALA A N 1
ATOM 1409 C CA . ALA A 1 173 ? -15.270 -8.153 -5.019 1.00 87.94 173 ALA A CA 1
ATOM 1410 C C . ALA A 1 173 ? -13.948 -8.891 -5.253 1.00 87.94 173 ALA A C 1
ATOM 1412 O O . ALA A 1 173 ? -13.839 -10.094 -5.034 1.00 87.94 173 ALA A O 1
ATOM 1413 N N . LEU A 1 174 ? -12.946 -8.152 -5.721 1.00 91.25 174 LEU A N 1
ATOM 1414 C CA . LEU A 1 174 ? -11.597 -8.673 -5.890 1.00 91.25 174 LEU A CA 1
ATOM 1415 C C . LEU A 1 174 ? -10.805 -8.495 -4.598 1.00 91.25 174 LEU A C 1
ATOM 1417 O O . LEU A 1 174 ? -11.139 -7.664 -3.748 1.00 91.25 174 LEU A O 1
ATOM 1421 N N . PHE A 1 175 ? -9.726 -9.255 -4.471 1.00 90.69 175 PHE A N 1
ATOM 1422 C CA . PHE A 1 175 ? -8.874 -9.200 -3.299 1.00 90.69 175 PHE A CA 1
ATOM 1423 C C . PHE A 1 175 ? -7.903 -8.024 -3.363 1.00 90.69 175 PHE A C 1
ATOM 1425 O O . PHE A 1 175 ? -7.369 -7.671 -4.418 1.00 90.69 175 PHE A O 1
ATOM 1432 N N . PHE A 1 176 ? -7.635 -7.423 -2.209 1.00 92.00 176 PHE A N 1
ATOM 1433 C CA . PHE A 1 176 ? -6.572 -6.436 -2.089 1.00 92.00 176 PHE A CA 1
ATOM 1434 C C . PHE A 1 176 ? -5.202 -7.129 -2.241 1.00 92.00 176 PHE A C 1
ATOM 1436 O O . PHE A 1 176 ? -5.005 -8.185 -1.641 1.00 92.00 176 PHE A O 1
ATOM 1443 N N . PRO A 1 177 ? -4.256 -6.585 -3.029 1.00 92.62 177 PRO A N 1
ATOM 1444 C CA . PRO A 1 177 ? -2.956 -7.221 -3.238 1.00 92.62 177 PRO A CA 1
ATOM 1445 C C . PRO A 1 177 ? -2.115 -7.264 -1.954 1.00 92.62 177 PRO A C 1
ATOM 1447 O O . PRO A 1 177 ? -2.162 -6.343 -1.135 1.00 92.62 177 PRO A O 1
ATOM 1450 N N . ASN A 1 178 ? -1.292 -8.305 -1.804 1.00 93.25 178 ASN A N 1
ATOM 1451 C CA . ASN A 1 178 ? -0.305 -8.345 -0.729 1.00 93.25 178 ASN A CA 1
ATOM 1452 C C . ASN A 1 178 ? 0.842 -7.371 -1.018 1.00 93.25 178 ASN A C 1
ATOM 1454 O O . ASN A 1 178 ? 1.427 -7.403 -2.104 1.00 93.25 178 ASN A O 1
ATOM 1458 N N . PHE A 1 179 ? 1.189 -6.554 -0.030 1.00 92.06 179 PHE A N 1
ATOM 1459 C CA . PHE A 1 179 ? 2.417 -5.773 -0.006 1.00 92.06 179 PHE A CA 1
ATOM 1460 C C . PHE A 1 179 ? 3.275 -6.253 1.151 1.00 92.06 179 PHE A C 1
ATOM 1462 O O . PHE A 1 179 ? 2.774 -6.493 2.249 1.00 92.06 179 PHE A O 1
ATOM 1469 N N . TYR A 1 180 ? 4.575 -6.326 0.908 1.00 90.81 180 TYR A N 1
ATOM 1470 C CA . TYR A 1 180 ? 5.550 -6.638 1.932 1.00 90.81 180 TYR A CA 1
ATOM 1471 C C . TYR A 1 180 ? 6.385 -5.406 2.251 1.00 90.81 180 TYR A C 1
ATOM 1473 O O . TYR A 1 180 ? 6.824 -4.688 1.350 1.00 90.81 180 TYR A O 1
ATOM 1481 N N . GLY A 1 181 ? 6.612 -5.146 3.533 1.00 89.50 181 GLY A N 1
ATOM 1482 C CA . GLY A 1 181 ? 7.440 -4.018 3.931 1.00 89.50 181 GLY A CA 1
ATOM 1483 C C . GLY A 1 181 ? 7.764 -3.993 5.413 1.00 89.50 181 GLY A C 1
ATOM 1484 O O . GLY A 1 181 ? 7.370 -4.865 6.185 1.00 89.50 181 GLY A O 1
ATOM 1485 N N . ARG A 1 182 ? 8.495 -2.957 5.823 1.00 88.69 182 ARG A N 1
ATOM 1486 C CA . ARG A 1 182 ? 8.861 -2.734 7.222 1.00 88.69 182 ARG A CA 1
ATOM 1487 C C . ARG A 1 182 ? 7.667 -2.208 8.017 1.00 88.69 182 ARG A C 1
ATOM 1489 O O . ARG A 1 182 ? 7.159 -1.130 7.711 1.00 88.69 182 ARG A O 1
ATOM 1496 N N . THR A 1 183 ? 7.292 -2.886 9.101 1.00 89.62 183 THR A N 1
ATOM 1497 C CA . THR A 1 183 ? 6.343 -2.314 10.063 1.00 89.62 183 THR A CA 1
ATOM 1498 C C . THR A 1 183 ? 6.969 -1.158 10.842 1.00 89.62 183 THR A C 1
ATOM 1500 O O . THR A 1 183 ? 8.125 -1.201 11.280 1.00 89.62 183 THR A O 1
ATOM 1503 N N . LEU A 1 184 ? 6.185 -0.097 11.025 1.00 86.56 184 LEU A N 1
ATOM 1504 C CA . LEU A 1 184 ? 6.553 1.051 11.850 1.00 86.56 184 LEU A CA 1
ATOM 1505 C C . LEU A 1 184 ? 5.989 0.956 13.272 1.00 86.56 184 LEU A C 1
ATOM 1507 O O . LEU A 1 184 ? 6.260 1.844 14.081 1.00 86.56 184 LEU A O 1
ATOM 1511 N N . GLU A 1 185 ? 5.255 -0.104 13.598 1.00 84.88 185 GLU A N 1
ATOM 1512 C CA . GLU A 1 185 ? 4.691 -0.311 14.927 1.00 84.88 185 GLU A CA 1
ATOM 1513 C C . GLU A 1 185 ? 5.790 -0.542 15.981 1.00 84.88 185 GLU A C 1
ATOM 1515 O O . GLU A 1 185 ? 6.740 -1.294 15.767 1.00 84.88 185 GLU A O 1
ATOM 1520 N N . LYS A 1 186 ? 5.678 0.122 17.141 1.00 78.56 186 LYS A N 1
ATOM 1521 C CA . LYS A 1 186 ? 6.683 0.030 18.220 1.00 78.56 186 LYS A CA 1
ATOM 1522 C C . LYS A 1 186 ? 6.664 -1.312 18.949 1.00 78.56 186 LYS A C 1
ATOM 1524 O O . LYS A 1 186 ? 7.707 -1.753 19.414 1.00 78.56 186 LYS A O 1
ATOM 1529 N N . ARG A 1 187 ? 5.474 -1.898 19.102 1.00 82.38 187 ARG A N 1
ATOM 1530 C CA . ARG A 1 187 ? 5.232 -3.127 19.871 1.00 82.38 187 ARG A CA 1
ATOM 1531 C C . ARG A 1 187 ? 5.260 -4.385 19.004 1.00 82.38 187 ARG A C 1
ATOM 1533 O O . ARG A 1 187 ? 5.031 -5.469 19.522 1.00 82.38 187 ARG A O 1
ATOM 1540 N N . ALA A 1 188 ? 5.537 -4.244 17.708 1.00 83.69 188 ALA A N 1
ATOM 1541 C CA . ALA A 1 188 ? 5.651 -5.388 16.825 1.00 83.69 188 ALA A CA 1
ATOM 1542 C C . ALA A 1 188 ? 6.841 -6.260 17.243 1.00 83.69 188 ALA A C 1
ATOM 1544 O O . ALA A 1 188 ? 7.969 -5.781 17.385 1.00 83.69 188 ALA A O 1
ATOM 1545 N N . GLU A 1 189 ? 6.569 -7.549 17.419 1.00 85.12 189 GLU A N 1
ATOM 1546 C CA . GLU A 1 189 ? 7.581 -8.570 17.667 1.00 85.12 189 GLU A CA 1
ATOM 1547 C C . GLU A 1 189 ? 8.598 -8.618 16.516 1.00 85.12 189 GLU A C 1
ATOM 1549 O O . GLU A 1 189 ? 8.265 -8.331 15.367 1.00 85.12 189 GLU A O 1
ATOM 1554 N N . ARG A 1 190 ? 9.856 -8.974 16.777 1.00 86.69 190 ARG A N 1
ATOM 1555 C CA . ARG A 1 190 ? 10.808 -9.215 15.685 1.00 86.69 190 ARG A CA 1
ATOM 1556 C C . ARG A 1 190 ? 10.734 -10.679 15.276 1.00 86.69 190 ARG A C 1
ATOM 1558 O O . ARG A 1 190 ? 11.046 -11.547 16.079 1.00 86.69 190 ARG A O 1
ATOM 1565 N N . LEU A 1 191 ? 10.336 -10.933 14.034 1.00 85.25 191 LEU A N 1
ATOM 1566 C CA . LEU A 1 191 ? 10.332 -12.276 13.454 1.00 85.25 191 LEU A CA 1
ATOM 1567 C C . LEU A 1 191 ? 11.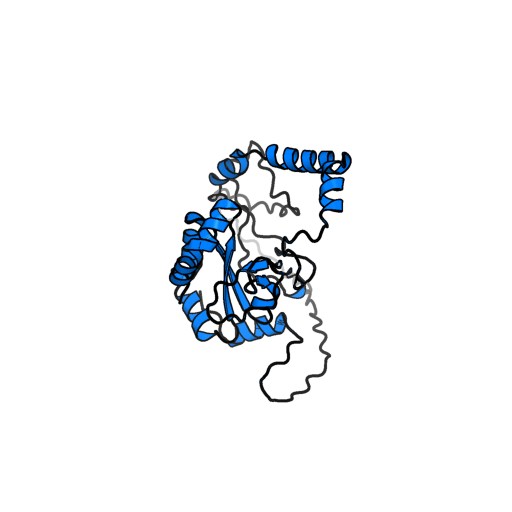776 -12.728 13.156 1.00 85.25 191 LEU A C 1
ATOM 1569 O O . LEU A 1 191 ? 12.661 -11.893 12.948 1.00 85.25 191 LEU A O 1
ATOM 1573 N N . GLN A 1 192 ? 12.028 -14.041 13.163 1.00 69.50 192 GLN A N 1
ATOM 1574 C CA . GLN A 1 192 ? 13.358 -14.595 12.868 1.00 69.50 192 GLN A CA 1
ATOM 1575 C C . GLN A 1 192 ? 13.810 -14.274 11.433 1.00 69.50 192 GLN A C 1
ATOM 1577 O O . GLN A 1 192 ? 13.002 -14.164 10.513 1.00 69.50 192 GLN A O 1
ATOM 1582 N N . SER A 1 193 ? 15.117 -14.027 11.289 1.00 62.84 193 SER A N 1
ATOM 1583 C CA . SER A 1 193 ? 15.686 -13.144 10.268 1.00 62.84 193 SER A CA 1
ATOM 1584 C C . SER A 1 193 ? 15.968 -13.806 8.914 1.00 62.84 193 SER A C 1
ATOM 1586 O O . SER A 1 193 ? 16.280 -14.988 8.809 1.00 62.84 193 SER A O 1
ATOM 1588 N N . GLY A 1 194 ? 15.865 -12.977 7.870 1.00 70.56 194 GLY A N 1
ATOM 1589 C CA . GLY A 1 194 ? 15.957 -13.327 6.445 1.00 70.56 194 GLY A CA 1
ATOM 1590 C C . GLY A 1 194 ? 15.132 -12.385 5.552 1.00 70.56 194 GLY A C 1
ATOM 1591 O O . GLY A 1 194 ? 15.253 -12.407 4.334 1.00 70.56 194 GLY A O 1
ATOM 1592 N N . ASP A 1 195 ? 14.328 -11.514 6.167 1.00 79.25 195 ASP A N 1
ATOM 1593 C CA . ASP A 1 195 ? 13.355 -10.622 5.533 1.00 79.25 195 ASP A CA 1
ATOM 1594 C C . ASP A 1 195 ? 13.913 -9.336 4.898 1.00 79.25 195 ASP A C 1
ATOM 1596 O O . ASP A 1 195 ? 13.155 -8.582 4.293 1.00 79.25 195 ASP A O 1
ATOM 1600 N N . GLY A 1 196 ? 15.199 -9.028 5.080 1.00 78.88 196 GLY A N 1
ATOM 1601 C CA . GLY A 1 196 ? 15.792 -7.752 4.653 1.00 78.88 196 GLY A CA 1
ATOM 1602 C C . GLY A 1 196 ? 15.404 -6.536 5.514 1.00 78.88 196 GLY A C 1
ATOM 1603 O O . GLY A 1 196 ? 15.902 -5.437 5.273 1.00 78.88 196 GLY A O 1
ATOM 1604 N N . TYR A 1 197 ? 14.576 -6.720 6.552 1.00 84.06 197 TYR A N 1
ATOM 1605 C CA . TYR A 1 197 ? 14.104 -5.656 7.453 1.00 84.06 197 TYR A CA 1
ATOM 1606 C C . TYR A 1 197 ? 14.482 -5.883 8.926 1.00 84.06 197 TYR A C 1
ATOM 1608 O O . TYR A 1 197 ? 14.049 -5.127 9.801 1.00 84.06 197 TYR A O 1
ATOM 1616 N N . GLY A 1 198 ? 15.300 -6.898 9.218 1.00 82.94 198 GLY A N 1
ATOM 1617 C CA . GLY A 1 198 ? 15.800 -7.178 10.566 1.00 82.94 198 GLY A CA 1
ATOM 1618 C C . GLY A 1 198 ? 14.718 -7.720 11.504 1.00 82.94 198 GLY A C 1
ATOM 1619 O O . GLY A 1 198 ? 14.702 -7.369 12.686 1.00 82.94 198 GLY A O 1
ATOM 1620 N N . GLY A 1 199 ? 13.789 -8.517 10.967 1.00 86.12 199 GLY A N 1
ATOM 1621 C CA . GLY A 1 199 ? 12.657 -9.100 11.698 1.00 86.12 199 GLY A CA 1
ATOM 1622 C C . GLY A 1 199 ? 11.423 -8.196 11.793 1.00 86.12 199 GLY A C 1
ATOM 1623 O O . GLY A 1 199 ? 10.413 -8.570 12.395 1.00 86.12 199 GLY A O 1
ATOM 1624 N N . LEU A 1 200 ? 11.487 -6.993 11.217 1.00 88.50 200 LEU A N 1
ATOM 1625 C CA . LEU A 1 200 ? 10.372 -6.042 11.162 1.00 88.50 200 LEU A CA 1
ATOM 1626 C C . LEU A 1 200 ? 9.568 -6.138 9.855 1.00 88.50 200 LEU A C 1
ATOM 1628 O O . LEU A 1 200 ? 8.673 -5.321 9.642 1.00 88.50 200 LEU A O 1
ATOM 1632 N N . GLY A 1 201 ? 9.876 -7.081 8.967 1.00 89.69 201 GLY A N 1
ATOM 1633 C CA . GLY A 1 201 ? 9.094 -7.322 7.758 1.00 89.69 201 GLY A CA 1
ATOM 1634 C C . GLY A 1 201 ? 7.691 -7.827 8.093 1.00 89.69 201 GLY A C 1
ATOM 1635 O O . GLY A 1 201 ? 7.524 -8.626 9.019 1.00 89.69 201 GLY A O 1
ATOM 1636 N N . ARG A 1 202 ? 6.672 -7.319 7.395 1.00 91.06 202 ARG A N 1
ATOM 1637 C CA . ARG A 1 202 ? 5.267 -7.716 7.544 1.00 91.06 202 ARG A CA 1
ATOM 1638 C C . ARG A 1 202 ? 4.538 -7.710 6.207 1.00 91.06 202 ARG A C 1
ATOM 1640 O O . ARG A 1 202 ? 4.694 -6.781 5.416 1.00 91.06 202 ARG A O 1
ATOM 1647 N N . ASP A 1 203 ? 3.685 -8.714 6.031 1.00 91.94 203 ASP A N 1
ATOM 1648 C CA . ASP A 1 203 ? 2.694 -8.794 4.963 1.00 91.94 203 ASP A CA 1
ATOM 1649 C C . ASP A 1 203 ? 1.449 -7.970 5.313 1.00 91.94 203 ASP A C 1
ATOM 1651 O O . ASP A 1 203 ? 0.875 -8.105 6.403 1.00 91.94 203 ASP A O 1
ATOM 1655 N N . THR A 1 204 ? 0.965 -7.159 4.372 1.00 92.12 204 THR A N 1
ATOM 1656 C CA . THR A 1 204 ? -0.304 -6.441 4.552 1.00 92.12 204 THR A CA 1
ATOM 1657 C C . THR A 1 204 ? -1.489 -7.395 4.616 1.00 92.12 204 THR A C 1
ATOM 1659 O O . THR A 1 204 ? -2.438 -7.112 5.348 1.00 92.12 204 THR A O 1
ATOM 1662 N N . CYS A 1 205 ? -1.430 -8.538 3.923 1.00 91.75 205 CYS A N 1
ATOM 1663 C CA . CYS A 1 205 ? -2.465 -9.568 3.997 1.00 91.75 205 CYS A CA 1
ATOM 1664 C C . CYS A 1 205 ? -2.699 -10.031 5.444 1.00 91.75 205 CYS A C 1
ATOM 1666 O O . CYS A 1 205 ? -3.841 -10.095 5.894 1.00 91.75 205 CYS A O 1
ATOM 1668 N N . GLN A 1 206 ? -1.627 -10.288 6.201 1.00 90.50 206 GLN A N 1
ATOM 1669 C CA . GLN A 1 206 ? -1.733 -10.681 7.610 1.00 90.50 206 GLN A CA 1
ATOM 1670 C C . GLN A 1 206 ? -2.183 -9.512 8.493 1.00 90.50 206 GLN A C 1
ATOM 1672 O O . GLN A 1 206 ? -3.047 -9.685 9.349 1.00 90.50 206 GLN A O 1
ATOM 1677 N N . ALA A 1 207 ? -1.648 -8.309 8.259 1.00 89.62 207 ALA A N 1
ATOM 1678 C CA . ALA A 1 207 ? -2.002 -7.121 9.038 1.00 89.62 207 ALA A CA 1
ATOM 1679 C C . ALA A 1 207 ? -3.485 -6.714 8.892 1.00 89.62 207 ALA A C 1
ATOM 1681 O O . ALA A 1 207 ? -4.063 -6.112 9.800 1.00 89.62 207 ALA A O 1
ATOM 1682 N N . MET A 1 208 ? -4.107 -7.028 7.752 1.00 91.06 208 MET A N 1
ATOM 1683 C CA . MET A 1 208 ? -5.499 -6.677 7.443 1.00 91.06 208 MET A CA 1
ATOM 1684 C C . MET A 1 208 ? -6.502 -7.812 7.626 1.00 91.06 208 MET A C 1
ATOM 1686 O O . MET A 1 208 ? -7.710 -7.574 7.530 1.00 91.06 208 MET A O 1
ATOM 1690 N N . ALA A 1 209 ? -6.022 -9.021 7.908 1.00 88.62 209 ALA A N 1
ATOM 1691 C CA . ALA A 1 209 ? -6.860 -10.201 8.023 1.00 88.62 209 ALA A CA 1
ATOM 1692 C C . ALA A 1 209 ? -7.978 -10.004 9.062 1.00 88.62 209 ALA A C 1
ATOM 1694 O O . ALA A 1 209 ? -7.753 -9.579 10.196 1.00 88.62 209 ALA A O 1
ATOM 1695 N N . GLY A 1 210 ? -9.211 -10.315 8.658 1.00 85.56 210 GLY A N 1
ATOM 1696 C CA . GLY A 1 210 ? -10.376 -10.319 9.542 1.00 85.56 210 GLY A CA 1
ATOM 1697 C C . GLY A 1 210 ? -10.891 -8.946 9.982 1.00 85.56 210 GLY A C 1
ATOM 1698 O O . GLY A 1 210 ? -11.800 -8.902 10.810 1.00 85.56 210 GLY A O 1
ATOM 1699 N N . LYS A 1 211 ? -10.368 -7.832 9.455 1.00 88.75 211 LYS A N 1
ATOM 1700 C CA . LYS A 1 211 ? -10.817 -6.473 9.808 1.00 88.75 211 LYS A CA 1
ATOM 1701 C C . LYS A 1 211 ? -11.268 -5.677 8.589 1.00 88.75 211 LYS A C 1
ATOM 1703 O O . LYS A 1 211 ? -10.738 -5.837 7.490 1.00 88.75 211 LYS A O 1
ATOM 1708 N N . VAL A 1 212 ? -12.212 -4.760 8.797 1.00 90.38 212 VAL A N 1
ATOM 1709 C CA . VAL A 1 212 ? -12.589 -3.768 7.780 1.00 90.38 212 VAL A CA 1
ATOM 1710 C C . VAL A 1 212 ? -11.512 -2.686 7.763 1.00 90.38 212 VAL A C 1
ATOM 1712 O O . VAL A 1 212 ? -11.412 -1.879 8.685 1.00 90.38 212 VAL A O 1
ATOM 1715 N N . SER A 1 213 ? -10.665 -2.704 6.736 1.00 91.75 213 SER A N 1
ATOM 1716 C CA . SER A 1 213 ? -9.469 -1.861 6.684 1.00 91.75 213 SER A CA 1
ATOM 1717 C C . SER A 1 213 ? -9.650 -0.691 5.721 1.00 91.75 213 SER A C 1
ATOM 1719 O O . SER A 1 213 ? -9.945 -0.880 4.542 1.00 91.75 213 SER A O 1
ATOM 1721 N N . VAL A 1 214 ? -9.432 0.523 6.218 1.00 90.81 214 VAL A N 1
ATOM 1722 C CA . VAL A 1 214 ? -9.313 1.731 5.401 1.00 90.81 214 VAL A CA 1
ATOM 1723 C C . VAL A 1 214 ? -7.843 1.914 5.049 1.00 90.81 214 VAL A C 1
ATOM 1725 O O . VAL A 1 214 ? -7.031 2.222 5.924 1.00 90.81 214 VAL A O 1
ATOM 1728 N N . VAL A 1 215 ? -7.495 1.688 3.782 1.00 92.25 215 VAL A N 1
ATOM 1729 C CA . VAL A 1 215 ? -6.104 1.729 3.321 1.00 92.25 215 VAL A CA 1
ATOM 1730 C C . VAL A 1 215 ? -5.774 3.089 2.724 1.00 92.25 215 VAL A C 1
ATOM 1732 O O . VAL A 1 215 ? -6.408 3.547 1.775 1.00 92.25 215 VAL A O 1
ATOM 1735 N N . SER A 1 216 ? -4.741 3.711 3.271 1.00 91.06 216 SER A N 1
ATOM 1736 C CA . SER A 1 216 ? -4.174 4.971 2.818 1.00 91.06 216 SER A CA 1
ATOM 1737 C C . SER A 1 216 ? -2.807 4.713 2.199 1.00 91.06 216 SER A C 1
ATOM 1739 O O . SER A 1 216 ? -1.899 4.243 2.883 1.00 91.06 216 SER A O 1
ATOM 1741 N N . LEU A 1 217 ? -2.665 5.012 0.908 1.00 89.12 217 LEU A N 1
ATOM 1742 C CA . LEU A 1 217 ? -1.400 4.905 0.184 1.00 89.12 217 LEU A CA 1
ATOM 1743 C C . LEU A 1 217 ? -0.779 6.301 0.065 1.00 89.12 217 LEU A C 1
ATOM 1745 O O . LEU A 1 217 ? -1.381 7.187 -0.540 1.00 89.12 217 LEU A O 1
ATOM 1749 N N . GLY A 1 218 ? 0.402 6.486 0.648 1.00 82.94 218 GLY A N 1
ATOM 1750 C CA . GLY A 1 218 ? 1.156 7.742 0.632 1.00 82.94 218 GLY A CA 1
ATOM 1751 C C . GLY A 1 218 ? 2.604 7.525 0.199 1.00 82.94 218 GLY A C 1
ATOM 1752 O O . GLY A 1 218 ? 3.060 6.388 0.106 1.00 82.94 218 GLY A O 1
ATOM 1753 N N . GLY A 1 219 ? 3.346 8.595 -0.068 1.00 78.81 219 GLY A N 1
ATOM 1754 C CA . GLY A 1 219 ? 4.753 8.468 -0.498 1.00 78.81 219 GLY A CA 1
ATOM 1755 C C . GLY A 1 219 ? 5.432 9.785 -0.868 1.00 78.81 219 GLY A C 1
ATOM 1756 O O . GLY A 1 219 ? 6.636 9.953 -0.687 1.00 78.81 219 GLY A O 1
ATOM 1757 N N . ASN A 1 220 ? 4.640 10.758 -1.315 1.00 82.38 220 ASN A N 1
ATOM 1758 C CA . ASN A 1 220 ? 5.071 12.133 -1.537 1.00 82.38 220 ASN A CA 1
ATOM 1759 C C . ASN A 1 220 ? 4.124 13.082 -0.804 1.00 82.38 220 ASN A C 1
ATOM 1761 O O . ASN A 1 220 ? 2.939 12.790 -0.665 1.00 82.38 220 ASN A O 1
ATOM 1765 N N . GLU A 1 221 ? 4.614 14.263 -0.433 1.00 84.06 221 GLU A N 1
ATOM 1766 C CA . GLU A 1 221 ? 3.840 15.239 0.343 1.00 84.06 221 GLU A CA 1
ATOM 1767 C C . GLU A 1 221 ? 2.510 15.623 -0.326 1.00 84.06 221 GLU A C 1
ATOM 1769 O O . GLU A 1 221 ? 1.488 15.760 0.342 1.00 84.06 221 GLU A O 1
ATOM 1774 N N . TRP A 1 222 ? 2.492 15.748 -1.656 1.00 83.75 222 TRP A N 1
ATOM 1775 C CA . TRP A 1 222 ? 1.255 16.016 -2.389 1.00 83.75 222 TRP A CA 1
ATOM 1776 C C . TRP A 1 222 ? 0.225 14.890 -2.223 1.00 83.75 222 TRP A C 1
ATOM 1778 O O . TRP A 1 222 ? -0.943 15.171 -1.956 1.00 83.75 222 TRP A O 1
ATOM 1788 N N . ALA A 1 223 ? 0.652 13.627 -2.331 1.00 83.81 223 ALA A N 1
ATOM 1789 C CA . ALA A 1 223 ? -0.224 12.473 -2.136 1.00 83.81 223 ALA A CA 1
ATOM 1790 C C . ALA A 1 223 ? -0.713 12.401 -0.684 1.00 83.81 223 ALA A C 1
ATOM 1792 O O . ALA A 1 223 ? -1.906 12.229 -0.443 1.00 83.81 223 ALA A O 1
ATOM 1793 N N . ASP A 1 224 ? 0.183 12.631 0.275 1.00 85.44 224 ASP A N 1
ATOM 1794 C CA . ASP A 1 224 ? -0.144 12.596 1.699 1.00 85.44 224 ASP A CA 1
ATOM 1795 C C . ASP A 1 224 ? -1.170 13.674 2.066 1.00 85.44 224 ASP A C 1
ATOM 1797 O O . ASP A 1 224 ? -2.111 13.391 2.807 1.00 85.44 224 ASP A O 1
ATOM 1801 N N . ARG A 1 225 ? -1.055 14.886 1.500 1.00 88.50 225 ARG A N 1
ATOM 1802 C CA . ARG A 1 225 ? -2.059 15.951 1.666 1.00 88.50 225 ARG A CA 1
ATOM 1803 C C . ARG A 1 225 ? -3.411 15.545 1.086 1.00 88.50 225 ARG A C 1
ATOM 1805 O O . ARG A 1 225 ? -4.421 15.713 1.757 1.00 88.50 225 ARG A O 1
ATOM 1812 N N . GLN A 1 226 ? -3.451 14.963 -0.114 1.00 86.38 226 GLN A N 1
ATOM 1813 C CA . GLN A 1 226 ? -4.710 14.475 -0.698 1.00 86.38 226 GLN A CA 1
ATOM 1814 C C . GLN A 1 226 ? -5.359 13.396 0.175 1.00 86.38 226 GLN A C 1
ATOM 1816 O O . GLN A 1 226 ? -6.553 13.463 0.455 1.00 86.38 226 GLN A O 1
ATOM 1821 N N . VAL A 1 227 ? -4.584 12.432 0.670 1.00 88.19 227 VAL A N 1
ATOM 1822 C CA . VAL A 1 227 ? -5.108 11.412 1.586 1.00 88.19 227 VAL A CA 1
ATOM 1823 C C . VAL A 1 227 ? -5.564 12.032 2.913 1.00 88.19 227 VAL A C 1
ATOM 1825 O O . VAL A 1 227 ? -6.592 11.622 3.459 1.00 88.19 227 VAL A O 1
ATOM 1828 N N . ALA A 1 228 ? -4.848 13.035 3.428 1.00 86.88 228 ALA A N 1
ATOM 1829 C CA . ALA A 1 228 ? -5.215 13.741 4.654 1.00 86.88 228 ALA A CA 1
ATOM 1830 C C . ALA A 1 228 ? -6.586 14.424 4.541 1.00 86.88 228 ALA A C 1
ATOM 1832 O O . ALA A 1 228 ? -7.363 14.313 5.490 1.00 86.88 228 ALA A O 1
ATOM 1833 N N . THR A 1 229 ? -6.929 15.005 3.382 1.00 86.94 229 THR A N 1
ATOM 1834 C CA . THR A 1 229 ? -8.259 15.619 3.165 1.00 86.94 229 THR A CA 1
ATOM 1835 C C . THR A 1 229 ? -9.416 14.646 3.368 1.00 86.94 229 THR A C 1
ATOM 1837 O O . THR A 1 229 ? -10.488 15.025 3.828 1.00 86.94 229 THR A O 1
ATOM 1840 N N . TRP A 1 230 ? -9.209 13.363 3.067 1.00 84.25 230 TRP A N 1
ATOM 1841 C CA . TRP A 1 230 ? -10.248 12.354 3.251 1.00 84.25 230 TRP A CA 1
ATOM 1842 C C . TRP A 1 230 ? -10.174 11.666 4.620 1.00 84.25 230 TRP A C 1
ATOM 1844 O O . TRP A 1 230 ? -11.186 11.173 5.113 1.00 84.25 230 TRP A O 1
ATOM 1854 N N . THR A 1 231 ? -8.990 11.632 5.242 1.00 84.44 231 THR A N 1
ATOM 1855 C CA . THR A 1 231 ? -8.749 10.891 6.489 1.00 84.44 231 THR A CA 1
ATOM 1856 C C . THR A 1 231 ? -8.707 11.755 7.742 1.00 84.44 231 THR A C 1
ATOM 1858 O O . THR A 1 231 ? -9.467 11.492 8.665 1.00 84.44 231 THR A O 1
ATOM 1861 N N . LYS A 1 232 ? -7.805 12.739 7.807 1.00 80.75 232 LYS A N 1
ATOM 1862 C CA . LYS A 1 232 ? -7.574 13.586 8.991 1.00 80.75 232 LYS A CA 1
ATOM 1863 C C . LYS A 1 232 ? -8.571 14.735 9.077 1.00 80.75 232 LYS A C 1
ATOM 1865 O O . LYS A 1 232 ? -8.981 15.112 10.163 1.00 80.75 232 LYS A O 1
ATOM 1870 N N . GLU A 1 233 ? -8.968 15.282 7.933 1.00 84.75 233 GLU A N 1
ATOM 1871 C CA . GLU A 1 233 ? -9.915 16.402 7.872 1.00 84.75 233 GLU A CA 1
ATOM 1872 C C . GLU A 1 233 ? -11.381 15.940 7.972 1.00 84.75 233 GLU A C 1
ATOM 1874 O O . GLU A 1 233 ? -12.291 16.765 7.999 1.00 84.75 233 GLU A O 1
ATOM 1879 N N . ASN A 1 234 ? -11.622 14.625 8.057 1.00 86.25 234 ASN A N 1
ATOM 1880 C CA . ASN A 1 234 ? -12.951 14.038 8.167 1.00 86.25 234 ASN A CA 1
ATOM 1881 C C . ASN A 1 234 ? -13.205 13.466 9.580 1.00 86.25 234 ASN A C 1
ATOM 1883 O O . ASN A 1 234 ? -12.910 12.290 9.827 1.00 86.25 234 ASN A O 1
ATOM 1887 N N . PRO A 1 235 ? -13.800 14.252 10.499 1.00 86.69 235 PRO A N 1
ATOM 1888 C CA . PRO A 1 235 ? -14.058 13.802 11.866 1.00 86.69 235 PRO A CA 1
ATOM 1889 C C . PRO A 1 235 ? -15.089 12.666 11.937 1.00 86.69 235 PRO A C 1
ATOM 1891 O O . PRO A 1 235 ? -15.051 11.874 12.876 1.00 86.69 235 PRO A O 1
ATOM 1894 N N . GLU A 1 236 ? -15.986 12.536 10.947 1.00 86.31 236 GLU A N 1
ATOM 1895 C CA . GLU A 1 236 ? -16.957 11.431 10.899 1.00 86.31 236 GLU A CA 1
ATOM 1896 C C . GLU A 1 236 ? -16.235 10.084 10.738 1.00 86.31 236 GLU A C 1
ATOM 1898 O O . GLU A 1 236 ? -16.562 9.111 11.419 1.00 86.31 236 GLU A O 1
ATOM 1903 N N . LEU A 1 237 ? -15.227 10.026 9.860 1.00 85.12 237 LEU A N 1
ATOM 1904 C CA . LEU A 1 237 ? -14.443 8.813 9.626 1.00 85.12 237 LEU A CA 1
ATOM 1905 C C . LEU A 1 237 ? -13.602 8.444 10.852 1.00 85.12 237 LEU A C 1
ATOM 1907 O O . LEU A 1 237 ? -13.515 7.270 11.214 1.00 85.12 237 LEU A O 1
ATOM 1911 N N . GLU A 1 238 ? -12.989 9.436 11.494 1.00 85.25 238 GLU A N 1
ATOM 1912 C CA . GLU A 1 238 ? -12.207 9.213 12.708 1.00 85.25 238 GLU A CA 1
ATOM 1913 C C . GLU A 1 238 ? -13.083 8.718 13.865 1.00 85.25 238 GLU A C 1
ATOM 1915 O O . GLU A 1 238 ? -12.712 7.752 14.534 1.00 85.25 238 GLU A O 1
ATOM 1920 N N . GLY A 1 239 ? -14.274 9.302 14.044 1.00 86.12 239 GLY A N 1
ATOM 1921 C CA . GLY A 1 239 ? -15.257 8.845 15.028 1.00 86.12 239 GLY A CA 1
ATOM 1922 C C . GLY A 1 239 ? -15.625 7.374 14.830 1.00 86.12 239 GLY A C 1
ATOM 1923 O O . GLY A 1 239 ? -15.506 6.579 15.761 1.00 86.12 239 GLY A O 1
ATOM 1924 N N . VAL A 1 240 ? -15.946 6.982 13.593 1.00 86.38 240 VAL A N 1
ATOM 1925 C CA . VAL A 1 240 ? -16.264 5.586 13.239 1.00 86.38 240 VAL A CA 1
ATOM 1926 C C . VAL A 1 240 ? -15.115 4.642 13.571 1.00 86.38 240 VAL A C 1
ATOM 1928 O O . VAL A 1 240 ? -15.342 3.580 14.146 1.00 86.38 240 VAL A O 1
ATOM 1931 N N . LEU A 1 241 ? -13.884 4.998 13.203 1.00 87.69 241 LEU A N 1
ATOM 1932 C CA . LEU A 1 241 ? -12.721 4.145 13.445 1.00 87.69 241 LEU A CA 1
ATOM 1933 C C . LEU A 1 241 ? -12.407 4.023 14.940 1.00 87.69 241 LEU A C 1
ATOM 1935 O O . LEU A 1 241 ? -12.029 2.942 15.389 1.00 87.69 241 LEU A O 1
ATOM 1939 N N . ARG A 1 242 ? -12.587 5.101 15.713 1.00 86.69 242 ARG A N 1
ATOM 1940 C CA . ARG A 1 242 ? -12.345 5.104 17.161 1.00 86.69 242 ARG A CA 1
ATOM 1941 C C . ARG A 1 242 ? -13.396 4.299 17.921 1.00 86.69 242 ARG A C 1
ATOM 1943 O O . ARG A 1 242 ? -13.046 3.558 18.833 1.00 86.69 242 ARG A O 1
ATOM 1950 N N . GLU A 1 243 ? -14.664 4.428 17.540 1.00 87.81 243 GLU A N 1
ATOM 1951 C CA . GLU A 1 243 ? -15.776 3.677 18.138 1.00 87.81 243 GLU A CA 1
ATOM 1952 C C . GLU A 1 243 ? -15.714 2.179 17.816 1.00 87.81 243 GLU A C 1
ATOM 1954 O O . GLU A 1 243 ? -16.144 1.360 18.623 1.00 87.81 243 GLU A O 1
ATOM 1959 N N . ASN A 1 244 ? -15.159 1.819 16.654 1.00 87.69 244 ASN A N 1
ATOM 1960 C CA . ASN A 1 244 ? -15.165 0.454 16.124 1.00 87.69 244 ASN A CA 1
ATOM 1961 C C . ASN A 1 244 ? -13.765 -0.156 16.002 1.00 87.69 244 ASN A C 1
ATOM 1963 O O . ASN A 1 244 ? -13.520 -0.945 15.089 1.00 87.69 244 ASN A O 1
ATOM 1967 N N . GLY A 1 245 ? -12.832 0.197 16.889 1.00 84.94 245 GLY A N 1
ATOM 1968 C CA . GLY A 1 245 ? -11.444 -0.283 16.822 1.00 84.94 245 GLY A CA 1
ATOM 1969 C C . GLY A 1 245 ? -11.279 -1.809 16.951 1.00 84.94 245 GLY A C 1
ATOM 1970 O O . GLY A 1 245 ? -10.222 -2.348 16.617 1.00 84.94 245 GLY A O 1
ATOM 1971 N N . ASP A 1 246 ? -12.316 -2.521 17.404 1.00 86.81 246 ASP A N 1
ATOM 1972 C CA . ASP A 1 246 ? -12.371 -3.986 17.457 1.00 86.81 246 ASP A CA 1
ATOM 1973 C C . ASP A 1 246 ? -12.567 -4.630 16.069 1.00 86.81 246 ASP A C 1
ATOM 1975 O O . ASP A 1 246 ? -12.071 -5.733 15.820 1.00 86.81 246 ASP A O 1
ATOM 1979 N N . VAL A 1 247 ? -13.273 -3.953 15.155 1.00 87.56 247 VAL A N 1
ATOM 1980 C CA . VAL A 1 247 ? -13.675 -4.494 13.839 1.00 87.56 247 VAL A CA 1
ATOM 1981 C C . VAL A 1 247 ? -13.053 -3.735 12.671 1.00 87.56 247 VAL A C 1
ATOM 1983 O O . VAL A 1 247 ? -12.742 -4.341 11.642 1.00 87.56 247 VAL A O 1
ATOM 1986 N N . ALA A 1 248 ? -12.887 -2.425 12.809 1.00 90.19 248 ALA A N 1
ATOM 1987 C CA . ALA A 1 248 ? -12.358 -1.547 11.783 1.00 90.19 248 ALA A CA 1
ATOM 1988 C C . ALA A 1 248 ? -10.960 -1.051 12.149 1.00 90.19 248 ALA A C 1
ATOM 1990 O O . ALA A 1 248 ? -10.610 -0.890 13.315 1.00 90.19 248 ALA A O 1
ATOM 1991 N N . GLN A 1 249 ? -10.147 -0.802 11.130 1.00 90.38 249 GLN A N 1
ATOM 1992 C CA . GLN A 1 249 ? -8.817 -0.237 11.313 1.00 90.38 249 GLN A CA 1
ATOM 1993 C C . GLN A 1 249 ? -8.420 0.644 10.136 1.00 90.38 249 GLN A C 1
ATOM 1995 O O . GLN A 1 249 ? -8.953 0.522 9.032 1.00 90.38 249 GLN A O 1
ATOM 2000 N N . ARG A 1 250 ? -7.432 1.506 10.366 1.00 90.06 250 ARG A N 1
ATOM 2001 C CA . ARG A 1 250 ? -6.782 2.290 9.318 1.00 90.06 250 ARG A CA 1
ATOM 2002 C C . ARG A 1 250 ? -5.373 1.767 9.100 1.00 90.06 250 ARG A C 1
ATOM 2004 O O . ARG A 1 250 ? -4.617 1.629 10.057 1.00 90.06 250 ARG A O 1
ATOM 2011 N N . VAL A 1 251 ? -5.022 1.512 7.846 1.00 91.50 251 VAL A N 1
ATOM 2012 C CA . VAL A 1 251 ? -3.698 1.025 7.455 1.00 91.50 251 VAL A CA 1
ATOM 2013 C C . VAL A 1 251 ? -3.049 2.056 6.553 1.00 91.50 251 VAL A C 1
ATOM 2015 O O . VAL A 1 251 ? -3.583 2.394 5.501 1.00 91.50 251 VAL A O 1
ATOM 2018 N N . TRP A 1 252 ? -1.895 2.562 6.977 1.00 90.44 252 TRP A N 1
ATOM 2019 C CA . TRP A 1 252 ? -1.096 3.486 6.184 1.00 90.44 252 TRP A CA 1
ATOM 2020 C C . TRP A 1 252 ? 0.075 2.749 5.550 1.00 90.44 252 TRP A C 1
ATOM 2022 O O . TRP A 1 252 ? 0.887 2.149 6.257 1.00 90.44 252 TRP A O 1
ATOM 2032 N N . ILE A 1 253 ? 0.180 2.823 4.229 1.00 91.06 253 ILE A N 1
ATOM 2033 C CA . ILE A 1 253 ? 1.273 2.234 3.462 1.00 91.06 253 ILE A CA 1
ATOM 2034 C C . ILE A 1 253 ? 2.037 3.383 2.814 1.00 91.06 253 ILE A C 1
ATOM 2036 O O . ILE A 1 253 ? 1.494 4.123 1.995 1.00 91.06 253 ILE A O 1
ATOM 2040 N N . SER A 1 254 ? 3.304 3.526 3.197 1.00 88.88 254 SER A N 1
ATOM 2041 C CA . SER A 1 254 ? 4.232 4.438 2.535 1.00 88.88 254 SER A CA 1
ATOM 2042 C C . SER A 1 254 ? 4.934 3.689 1.413 1.00 88.88 254 SER A C 1
ATOM 2044 O O . SER A 1 254 ? 5.605 2.690 1.673 1.00 88.88 254 SER A O 1
ATOM 2046 N N . TYR A 1 255 ? 4.802 4.177 0.187 1.00 86.56 255 TYR A N 1
ATOM 2047 C CA . TYR A 1 255 ? 5.479 3.635 -0.980 1.00 86.56 255 TYR A CA 1
ATOM 2048 C C . TYR A 1 255 ? 6.603 4.574 -1.413 1.00 86.56 255 TYR A C 1
ATOM 2050 O O . TYR A 1 255 ? 6.380 5.766 -1.606 1.00 86.56 255 TYR A O 1
ATOM 2058 N N . GLU A 1 256 ? 7.809 4.031 -1.554 1.00 85.75 256 GLU A N 1
ATOM 2059 C CA . GLU A 1 256 ? 8.979 4.770 -2.016 1.00 85.75 256 GLU A CA 1
ATOM 2060 C C . GLU A 1 256 ? 9.663 3.975 -3.127 1.00 85.75 256 GLU A C 1
ATOM 2062 O O . GLU A 1 256 ? 10.101 2.847 -2.906 1.00 85.75 256 GLU A O 1
ATOM 2067 N N . GLU A 1 257 ? 9.756 4.563 -4.318 1.00 80.00 257 GLU A N 1
ATOM 2068 C CA . GLU A 1 257 ? 10.399 3.920 -5.471 1.00 80.00 257 GLU A CA 1
ATOM 2069 C C . GLU A 1 257 ? 11.919 4.090 -5.447 1.00 80.00 257 GLU A C 1
ATOM 2071 O O . GLU A 1 257 ? 12.668 3.223 -5.900 1.00 80.00 257 GLU A O 1
ATOM 2076 N N . ASN A 1 258 ? 12.396 5.228 -4.935 1.00 84.50 258 ASN A N 1
ATOM 2077 C CA . ASN A 1 258 ? 13.808 5.562 -4.992 1.00 84.50 258 ASN A CA 1
ATOM 2078 C C . ASN A 1 258 ? 14.575 4.840 -3.880 1.00 84.50 258 ASN A C 1
ATOM 2080 O O . ASN A 1 258 ? 14.434 5.157 -2.698 1.00 84.50 258 ASN A O 1
ATOM 2084 N N . TRP A 1 259 ? 15.449 3.917 -4.283 1.00 81.94 259 TRP A N 1
ATOM 2085 C CA . TRP A 1 259 ? 16.281 3.120 -3.382 1.00 81.94 259 TRP A CA 1
ATOM 2086 C C . TRP A 1 259 ? 17.085 3.986 -2.392 1.00 81.94 259 TRP A C 1
ATOM 2088 O O . TRP A 1 259 ? 17.118 3.693 -1.198 1.00 81.94 259 TRP A O 1
ATOM 2098 N N . ALA A 1 260 ? 17.680 5.092 -2.851 1.00 85.69 260 ALA A N 1
ATOM 2099 C CA . ALA A 1 260 ? 18.511 5.954 -2.014 1.00 85.69 260 ALA A CA 1
ATOM 2100 C C . ALA A 1 260 ? 17.662 6.695 -0.974 1.00 85.69 260 ALA A C 1
ATOM 2102 O O . ALA A 1 260 ? 18.000 6.718 0.213 1.00 85.69 260 ALA A O 1
ATOM 2103 N N . LYS A 1 261 ? 16.514 7.245 -1.400 1.00 82.50 261 LYS A N 1
ATOM 2104 C CA . LYS A 1 261 ? 15.549 7.885 -0.492 1.00 82.50 261 LYS A CA 1
ATOM 2105 C C . LYS A 1 261 ? 15.012 6.880 0.522 1.00 82.50 261 LYS A C 1
ATOM 2107 O O . LYS A 1 261 ? 14.914 7.213 1.701 1.00 82.50 261 LYS A O 1
ATOM 2112 N N . TRP A 1 262 ? 14.756 5.642 0.100 1.00 83.38 262 TRP A N 1
ATOM 2113 C CA . TRP A 1 262 ? 14.353 4.561 0.992 1.00 83.38 262 TRP A CA 1
ATOM 2114 C C . TRP A 1 262 ? 15.408 4.284 2.073 1.00 83.38 262 TRP A C 1
ATOM 2116 O O . TRP A 1 262 ? 15.059 4.238 3.251 1.00 83.38 262 TRP A O 1
ATOM 2126 N N . HIS A 1 263 ? 16.697 4.191 1.727 1.00 83.00 263 HIS A N 1
ATOM 2127 C CA . HIS A 1 263 ? 17.757 4.010 2.729 1.00 83.00 263 HIS A CA 1
ATOM 2128 C C . HIS A 1 263 ? 17.830 5.176 3.725 1.00 83.00 263 HIS A C 1
ATOM 2130 O O . HIS A 1 263 ? 17.918 4.941 4.931 1.00 83.00 263 HIS A O 1
ATOM 2136 N N . ILE A 1 264 ? 17.729 6.423 3.253 1.00 85.31 264 ILE A N 1
ATOM 2137 C CA . ILE A 1 264 ? 17.703 7.615 4.122 1.00 85.31 264 ILE A CA 1
ATOM 2138 C C . ILE A 1 264 ? 16.493 7.568 5.063 1.00 85.31 264 ILE A C 1
ATOM 2140 O O . ILE A 1 264 ? 16.620 7.786 6.270 1.00 85.31 264 ILE A O 1
ATOM 2144 N N . LEU A 1 265 ? 15.316 7.234 4.533 1.00 82.06 265 LEU A N 1
ATOM 2145 C CA . LEU A 1 265 ? 14.090 7.090 5.310 1.00 82.06 265 LEU A CA 1
ATOM 2146 C C . LEU A 1 265 ? 14.225 5.991 6.372 1.00 82.06 265 LEU A C 1
ATOM 2148 O O . LEU A 1 265 ? 13.793 6.166 7.512 1.00 82.06 265 LEU A O 1
ATOM 2152 N N . ASN A 1 266 ? 14.861 4.876 6.017 1.00 79.69 266 ASN A N 1
ATOM 2153 C CA . ASN A 1 266 ? 15.054 3.730 6.894 1.00 79.69 266 ASN A CA 1
ATOM 2154 C C . ASN A 1 266 ? 16.019 4.036 8.055 1.00 79.69 266 ASN A C 1
ATOM 2156 O O . ASN A 1 266 ? 15.799 3.547 9.168 1.00 79.69 266 ASN A O 1
ATOM 2160 N N . LEU A 1 267 ? 17.049 4.850 7.794 1.00 80.94 267 LEU A N 1
ATOM 2161 C CA . LEU A 1 267 ? 18.057 5.277 8.770 1.00 80.94 267 LEU A CA 1
ATOM 2162 C C . LEU A 1 267 ? 17.564 6.420 9.673 1.00 80.94 267 LEU A C 1
ATOM 2164 O O . LEU A 1 267 ? 17.773 6.368 10.882 1.00 80.94 267 LEU A O 1
ATOM 2168 N N . PHE A 1 268 ? 16.884 7.425 9.111 1.00 76.94 268 PHE A N 1
ATOM 2169 C CA . PHE A 1 268 ? 16.583 8.683 9.815 1.00 76.94 268 PHE A CA 1
ATOM 2170 C C . PHE A 1 268 ? 15.087 9.013 9.906 1.00 76.94 268 PHE A C 1
ATOM 2172 O O . PHE A 1 268 ? 14.628 9.612 10.879 1.00 76.94 268 PHE A O 1
ATOM 2179 N N . GLY A 1 269 ? 14.298 8.626 8.904 1.00 70.25 269 GLY A N 1
ATOM 2180 C CA . GLY A 1 269 ? 12.900 9.048 8.761 1.00 70.25 269 GLY A CA 1
ATOM 2181 C C . GLY A 1 269 ? 11.874 8.185 9.497 1.00 70.25 269 GLY A C 1
ATOM 2182 O O . GLY A 1 269 ? 10.803 8.683 9.848 1.00 70.25 269 GLY A O 1
ATOM 2183 N N . ALA A 1 270 ? 12.186 6.919 9.794 1.00 70.00 270 ALA A N 1
ATOM 2184 C CA . ALA A 1 270 ? 11.242 5.979 10.408 1.00 70.00 270 ALA A CA 1
ATOM 2185 C C . ALA A 1 270 ? 10.666 6.486 11.747 1.00 70.00 270 ALA A C 1
ATOM 2187 O O . ALA A 1 270 ? 9.502 6.239 12.061 1.00 70.00 270 ALA A O 1
ATOM 2188 N N . GLY A 1 271 ? 11.455 7.231 12.529 1.00 69.81 271 GLY A N 1
ATOM 2189 C CA . GLY A 1 271 ? 10.996 7.861 13.770 1.00 69.81 271 GLY A CA 1
ATOM 2190 C C . GLY A 1 271 ? 9.995 9.000 13.548 1.00 69.81 271 GLY A C 1
ATOM 2191 O O . GLY A 1 271 ? 9.030 9.117 14.302 1.00 69.81 271 GLY A O 1
ATOM 2192 N N . ASN A 1 272 ? 10.194 9.811 12.508 1.00 71.62 272 ASN A N 1
ATOM 2193 C CA . ASN A 1 272 ? 9.345 10.964 12.198 1.00 71.62 272 ASN A CA 1
ATOM 2194 C C . ASN A 1 272 ? 8.038 10.549 11.518 1.00 71.62 272 ASN A C 1
ATOM 2196 O O . ASN A 1 272 ? 6.984 11.070 11.878 1.00 71.62 272 ASN A O 1
ATOM 2200 N N . LEU A 1 273 ? 8.083 9.549 10.630 1.00 73.81 273 LEU A N 1
ATOM 2201 C CA . LEU A 1 273 ? 6.878 8.965 10.032 1.00 73.81 273 LEU A CA 1
ATOM 2202 C C . LEU A 1 273 ? 5.903 8.480 11.109 1.00 73.81 273 LEU A C 1
ATOM 2204 O O . LEU A 1 273 ? 4.716 8.784 11.056 1.00 73.81 273 LEU A O 1
ATOM 2208 N N . ARG A 1 274 ? 6.413 7.812 12.150 1.00 73.44 274 ARG A N 1
ATOM 2209 C CA . ARG A 1 274 ? 5.600 7.355 13.289 1.00 73.44 274 ARG A CA 1
ATOM 2210 C C . ARG A 1 274 ? 4.881 8.499 14.002 1.00 73.44 274 ARG A C 1
ATOM 2212 O O . ARG A 1 274 ? 3.720 8.342 14.355 1.00 73.44 274 ARG A O 1
ATOM 2219 N N . LYS A 1 275 ? 5.556 9.633 14.216 1.00 69.00 275 LYS A N 1
ATOM 2220 C CA . LYS A 1 275 ? 4.982 10.797 14.915 1.00 69.00 275 LYS A CA 1
ATOM 2221 C C . LYS A 1 275 ? 3.884 11.481 14.096 1.00 69.00 275 LYS A C 1
ATOM 2223 O O . LYS A 1 275 ? 2.923 11.972 14.667 1.00 69.00 275 LYS A O 1
ATOM 2228 N N . GLY A 1 276 ? 4.004 11.492 12.767 1.00 60.97 276 GLY A N 1
ATOM 2229 C CA . GLY A 1 276 ? 2.970 12.045 11.881 1.00 60.97 276 GLY A CA 1
ATOM 2230 C C . GLY A 1 276 ? 1.720 11.164 11.738 1.00 60.97 276 GLY A C 1
ATOM 2231 O O . GLY A 1 276 ? 0.699 11.628 11.217 1.00 60.97 276 GLY A O 1
ATOM 2232 N N . LEU A 1 277 ? 1.814 9.904 12.184 1.00 60.59 277 LEU A N 1
ATOM 2233 C CA . LEU A 1 277 ? 0.804 8.851 12.049 1.00 60.59 277 LEU A CA 1
ATOM 2234 C C . LEU A 1 277 ? 0.178 8.415 13.380 1.00 60.59 277 LEU A C 1
ATOM 2236 O O . LEU A 1 277 ? -0.847 7.735 13.347 1.00 60.59 277 LEU A O 1
ATOM 2240 N N . SER A 1 278 ? 0.766 8.784 14.524 1.00 44.94 278 SER A N 1
ATOM 2241 C CA . SER A 1 278 ? 0.168 8.536 15.835 1.00 44.94 278 SER A CA 1
ATOM 2242 C C . SER A 1 278 ? -1.113 9.355 15.982 1.00 44.94 278 SER A C 1
ATOM 2244 O O . SER A 1 278 ? -1.047 10.577 16.123 1.00 44.94 278 SER A O 1
ATOM 2246 N N . LEU A 1 279 ? -2.246 8.655 15.922 1.00 40.44 279 LEU A N 1
ATOM 2247 C CA . LEU A 1 279 ? -3.418 8.967 16.733 1.00 40.44 279 LEU A CA 1
ATOM 2248 C C . LEU A 1 279 ? -3.242 8.275 18.086 1.00 40.44 279 LEU A C 1
ATOM 2250 O O . LEU A 1 279 ? -2.824 7.091 18.067 1.00 40.44 279 LEU A O 1
#

Radius of gyration: 26.81 Å; chains: 1; bounding box: 88×52×54 Å

Secondary structure (DSSP, 8-state):
-PPPPHHHHHHHHHHH-TTS--SS-------S---------------------PPPPPP---PPPPPP---PPPP-SS---PPPTT-S--PPEE-SS--SBSSPP-TTTT-------HHHHHHHHH-HHHHHHHHHHHHHHHTS-HHHHHHHHTTGGG--EE--SSPPPGGGPPBPPP-EEE---SSPPPPPS-SSSTT-EEEHHHHHTTSEEEEEEE-SHHHHHHHHHHHTS-HHHHHHHHHTTTTEEEEEEE----HHHHHHIIIIIHHHHHHHH--

Sequence (279 aa):
MKAPSPLTLRALRALVYTDLPTTSSRQCLINHTQRHSYASQTPAKRQQQRTSKPAPPPPNTSKPAPPPPVFRPTPSGPDLRKKRDDDEDFTPYPLSRPIGMPNPPQPGENIGLDTRGWREKRDDFHNYEKHLERRARMTKQIAKPYFRDWSNMRFHKGKVFVANERLFRGEHALFFPNFYGRTLEKRAERLQSGDGYGGLGRDTCQAMAGKVSVVSLGGNEWADRQVATWTKENPELEGVLRENGDVAQRVWISYEENWAKWHILNLFGAGNLRKGLSL

Organism: Hortaea werneckii (NCBI:txid91943)

InterPro domains:
  IPR007849 ATPase assembly factor ATP10 [PF05176] (86-276)
  IPR007849 ATPase assembly factor ATP10 [PTHR28106] (85-268)